Protein AF-M6Y773-F1 (afdb_monomer)

Radius of gyration: 28.07 Å; Cα contacts (8 Å, |Δi|>4): 769; chains: 1; bounding box: 72×41×73 Å

InterPro domains:
  IPR011448 Domain of unknown function DUF1554 [PF07588] (1-73)
  IPR011448 Domain of unknown function DUF1554 [PF07588] (122-242)
  IPR016186 C-type lectin-like/link domain superfamily [G3DSA:3.10.100.10] (116-304)
  IPR016187 C-type lectin fold [SSF56436] (114-303)

Secondary structure (DSSP, 8-state):
----TTS---TTT---SS-S-SS--EEE--B-TTSPBPPTT--SSSSSHHHHT---SEETTEE-EEEEEETT-SSGGGT-SEEEETT-SEEE-TTS-EEEEEE---------SEEEEEE-SS---S--SHHHHHHHHHHHT--TT--S---EEE---BTTTBBS-SSTTT--S-BS-SSPTT-EEEETTSS-EEEE--TTS---TTS---SS-S-SSS-EEEE--B-TTSPBP-SGGGBTB---TT--------SBSS-SEEEEEETT-SSGGGT-SEEEETT-SEEESSSS-EEEEE-EEEE-

Nearest PDB structures (foldseek):
  1koe-assembly1_A  TM=6.731E-01  e=1.517E-05  Mus musculus
  1dy0-assembly1_A  TM=6.503E-01  e=1.818E-05  Mus musculus
  1bnl-assembly1_A  TM=6.589E-01  e=6.443E-05  Homo sapiens
  1dy2-assembly1_A  TM=6.435E-01  e=9.823E-05  Mus musculus

pLDDT: mean 87.58, std 11.11, range [47.16, 98.38]

Structure (mmCIF, N/CA/C/O backbone):
data_AF-M6Y773-F1
#
_entry.id   AF-M6Y773-F1
#
loop_
_atom_site.group_PDB
_atom_site.id
_atom_site.type_symbol
_atom_site.label_atom_id
_atom_site.label_alt_id
_atom_site.label_comp_id
_atom_site.label_asym_id
_atom_site.label_entity_id
_atom_site.label_seq_id
_atom_site.pdbx_PDB_ins_code
_atom_site.Cartn_x
_atom_site.Cartn_y
_atom_site.Cartn_z
_atom_site.occupancy
_atom_site.B_iso_or_equiv
_atom_site.auth_seq_id
_atom_site.auth_comp_id
_atom_site.auth_asym_id
_atom_site.auth_atom_id
_atom_site.pdbx_PDB_model_num
ATOM 1 N N . MET A 1 1 ? 1.427 1.948 31.429 1.00 67.94 1 MET A N 1
ATOM 2 C CA . MET A 1 1 ? 1.024 0.672 32.053 1.00 67.94 1 MET A CA 1
ATOM 3 C C . MET A 1 1 ? 1.615 -0.467 31.249 1.00 67.94 1 MET A C 1
ATOM 5 O O . MET A 1 1 ? 1.606 -0.377 30.025 1.00 67.94 1 MET A O 1
ATOM 9 N N . THR A 1 2 ? 2.125 -1.496 31.918 1.00 70.75 2 THR A N 1
ATOM 10 C CA . THR A 1 2 ? 2.525 -2.751 31.274 1.00 70.75 2 THR A CA 1
ATOM 11 C C . THR A 1 2 ? 1.494 -3.793 31.662 1.00 70.75 2 THR A C 1
ATOM 13 O O . THR A 1 2 ? 1.239 -3.991 32.844 1.00 70.75 2 THR A O 1
ATOM 16 N N . THR A 1 3 ? 0.844 -4.403 30.680 1.00 78.62 3 THR A N 1
ATOM 17 C CA . THR A 1 3 ? -0.103 -5.486 30.940 1.00 78.62 3 THR A CA 1
ATOM 18 C C . THR A 1 3 ? 0.642 -6.801 31.140 1.00 78.62 3 THR A C 1
ATOM 20 O O . THR A 1 3 ? 1.755 -6.980 30.641 1.00 78.62 3 THR A O 1
ATOM 23 N N . ASN A 1 4 ? 0.008 -7.748 31.820 1.00 80.50 4 ASN A N 1
ATOM 24 C CA . ASN A 1 4 ? 0.468 -9.128 31.887 1.00 80.50 4 ASN A CA 1
ATOM 25 C C . ASN A 1 4 ? 0.345 -9.834 30.515 1.00 80.50 4 ASN A C 1
ATOM 27 O O . ASN A 1 4 ? -0.083 -9.249 29.514 1.00 80.50 4 ASN A O 1
ATOM 31 N N . SER A 1 5 ? 0.707 -11.118 30.466 1.00 82.06 5 SER A N 1
ATOM 32 C CA . SER A 1 5 ? 0.706 -11.938 29.244 1.00 82.06 5 SER A CA 1
ATOM 33 C C . SER A 1 5 ? -0.668 -12.123 28.588 1.00 82.06 5 SER A C 1
ATOM 35 O O . SER A 1 5 ? -0.721 -12.500 27.419 1.00 82.06 5 SER A O 1
ATOM 37 N N . VAL A 1 6 ? -1.765 -11.846 29.301 1.00 82.00 6 VAL A N 1
ATOM 38 C CA . VAL A 1 6 ? -3.140 -11.902 28.775 1.00 82.00 6 VAL A CA 1
ATOM 39 C C . VAL A 1 6 ? -3.724 -10.515 28.486 1.00 82.00 6 VAL A C 1
ATOM 41 O O . VAL A 1 6 ? -4.899 -10.401 28.154 1.00 82.00 6 VAL A O 1
ATOM 44 N N . GLY A 1 7 ? -2.914 -9.454 28.578 1.00 77.56 7 GLY A N 1
ATOM 45 C CA . GLY A 1 7 ? -3.337 -8.095 28.238 1.00 77.56 7 GLY A CA 1
ATOM 46 C C . GLY A 1 7 ? -4.116 -7.367 29.338 1.00 77.56 7 GLY A C 1
ATOM 47 O O . GLY A 1 7 ? -4.733 -6.346 29.049 1.00 77.56 7 GLY A O 1
ATOM 48 N N . LEU A 1 8 ? -4.076 -7.845 30.587 1.00 82.19 8 LEU A N 1
ATOM 49 C CA . LEU A 1 8 ? -4.714 -7.197 31.740 1.00 82.19 8 LEU A CA 1
ATOM 50 C C . LEU A 1 8 ? -3.685 -6.480 32.623 1.00 82.19 8 LEU A C 1
ATOM 52 O O . LEU A 1 8 ? -2.521 -6.879 32.681 1.00 82.19 8 LEU A O 1
ATOM 56 N N . PHE A 1 9 ? -4.105 -5.423 33.318 1.00 84.44 9 PHE A N 1
ATOM 57 C CA . PHE A 1 9 ? -3.278 -4.726 34.310 1.00 84.44 9 PHE A CA 1
ATOM 58 C C . PHE A 1 9 ? -3.666 -5.155 35.724 1.00 84.44 9 PHE A C 1
ATOM 60 O O . PHE A 1 9 ? -4.841 -5.149 36.064 1.00 84.44 9 PHE A O 1
ATOM 67 N N . ASP A 1 10 ? -2.703 -5.506 36.567 1.00 84.19 10 ASP A N 1
ATOM 68 C CA . ASP A 1 10 ? -3.007 -6.003 37.907 1.00 84.19 10 ASP A CA 1
ATOM 69 C C . ASP A 1 10 ? -2.973 -4.888 38.962 1.00 84.19 10 ASP A C 1
ATOM 71 O O . ASP A 1 10 ? -1.918 -4.534 39.490 1.00 84.19 10 ASP A O 1
ATOM 75 N N . PHE A 1 11 ? -4.155 -4.369 39.299 1.00 85.38 11 PHE A N 1
ATOM 76 C CA . PHE A 1 11 ? -4.323 -3.348 40.336 1.00 85.38 11 PHE A CA 1
ATOM 77 C C . PHE A 1 11 ? -4.086 -3.851 41.768 1.00 85.38 11 PHE A C 1
ATOM 79 O O . PHE A 1 11 ? -4.070 -3.040 42.692 1.00 85.38 11 PHE A O 1
ATOM 86 N N . THR A 1 12 ? -3.929 -5.162 41.990 1.00 81.69 12 THR A N 1
ATOM 87 C CA . THR A 1 12 ? -3.643 -5.698 43.335 1.00 81.69 12 THR A CA 1
ATOM 88 C C . THR A 1 12 ? -2.188 -5.491 43.741 1.00 81.69 12 THR A C 1
ATOM 90 O O . THR A 1 12 ? -1.892 -5.379 44.929 1.00 81.69 12 THR A O 1
ATOM 93 N N . ASN A 1 13 ? -1.297 -5.405 42.752 1.00 78.62 13 ASN A N 1
ATOM 94 C CA . ASN A 1 13 ? 0.143 -5.326 42.958 1.00 78.62 13 ASN A CA 1
ATOM 95 C C . ASN A 1 13 ? 0.710 -3.943 42.620 1.00 78.62 13 ASN A C 1
ATOM 97 O O . ASN A 1 13 ? 1.703 -3.533 43.220 1.00 78.62 13 ASN A O 1
ATOM 101 N N . GLU A 1 14 ? 0.092 -3.209 41.689 1.00 84.94 14 GLU A N 1
ATOM 102 C CA . GLU A 1 14 ? 0.607 -1.923 41.215 1.00 84.94 14 GLU A CA 1
ATOM 103 C C . GLU A 1 14 ? -0.506 -0.922 40.865 1.00 84.94 14 GLU A C 1
ATOM 105 O O . GLU A 1 14 ? -1.649 -1.281 40.591 1.00 84.94 14 GLU A O 1
ATOM 110 N N . ASN A 1 15 ? -0.145 0.363 40.821 1.00 89.19 15 ASN A N 1
ATOM 111 C CA . ASN A 1 15 ? -0.975 1.426 40.253 1.00 89.19 15 ASN A CA 1
ATOM 112 C C . ASN A 1 15 ? -0.477 1.787 38.847 1.00 89.19 15 ASN A C 1
ATOM 114 O O . ASN A 1 15 ? 0.695 1.597 38.512 1.00 89.19 15 ASN A O 1
ATOM 118 N N . LEU A 1 16 ? -1.346 2.377 38.028 1.00 88.44 16 LEU A N 1
ATOM 119 C CA . LEU A 1 16 ? -0.945 2.992 36.769 1.00 88.44 16 LEU A CA 1
ATOM 120 C C . LEU A 1 16 ? 0.137 4.048 37.028 1.00 88.44 16 LEU A C 1
ATOM 122 O O . LEU A 1 16 ? 0.036 4.862 37.941 1.00 88.44 16 LEU A O 1
ATOM 126 N N . THR A 1 17 ? 1.156 4.084 36.172 1.00 90.62 17 THR A N 1
ATOM 127 C CA . THR A 1 17 ? 2.203 5.117 36.235 1.00 90.62 17 THR A CA 1
ATOM 128 C C . THR A 1 17 ? 1.638 6.523 36.023 1.00 90.62 17 THR A C 1
ATOM 130 O O . THR A 1 17 ? 2.137 7.482 36.596 1.00 90.62 17 THR A O 1
ATOM 133 N N . ASN A 1 18 ? 0.610 6.637 35.180 1.00 90.69 18 ASN A N 1
ATOM 134 C CA . ASN A 1 18 ? -0.111 7.867 34.871 1.00 90.69 18 ASN A CA 1
ATOM 135 C C . ASN A 1 18 ? -1.601 7.531 34.708 1.00 90.69 18 ASN A C 1
ATOM 137 O O . ASN A 1 18 ? -1.907 6.417 34.267 1.00 90.69 18 ASN A O 1
ATOM 141 N N . PRO A 1 19 ? -2.514 8.468 35.012 1.00 92.44 19 PRO A N 1
ATOM 142 C CA . PRO A 1 19 ? -3.936 8.266 34.764 1.00 92.44 19 PRO A CA 1
ATOM 143 C C . PRO A 1 19 ? -4.246 8.220 33.262 1.00 92.44 19 PRO A C 1
ATOM 145 O O . PRO A 1 19 ? -3.417 8.606 32.434 1.00 92.44 19 PRO A O 1
ATOM 148 N N . PHE A 1 20 ? -5.458 7.791 32.897 1.00 90.94 20 PHE A N 1
ATOM 149 C CA . PHE A 1 20 ? -5.899 7.800 31.495 1.00 90.94 20 PHE A CA 1
ATOM 150 C C . PHE A 1 20 ? -6.010 9.223 30.934 1.00 90.94 20 PHE A C 1
ATOM 152 O O . PHE A 1 20 ? -5.758 9.451 29.753 1.00 90.94 20 PHE A O 1
ATOM 159 N N . THR A 1 21 ? -6.361 10.188 31.784 1.00 91.00 21 THR A N 1
ATOM 160 C CA . THR A 1 21 ? -6.345 11.621 31.474 1.00 91.00 21 THR A CA 1
ATOM 161 C C . THR A 1 21 ? -6.119 12.431 32.750 1.00 91.00 21 THR A C 1
ATOM 163 O O . THR A 1 21 ? -6.385 11.957 33.848 1.00 91.00 21 THR A O 1
ATOM 166 N N . SER A 1 22 ? -5.637 13.667 32.631 1.00 90.81 22 SER A N 1
ATOM 167 C CA . SER A 1 22 ? -5.584 14.606 33.760 1.00 90.81 22 SER A CA 1
ATOM 168 C C . SER A 1 22 ? -6.939 15.266 34.053 1.00 90.81 22 SER A C 1
ATOM 170 O O . SER A 1 22 ? -7.111 15.871 35.110 1.00 90.81 22 SER A O 1
ATOM 172 N N . THR A 1 23 ? -7.906 15.166 33.136 1.00 90.56 23 THR A N 1
ATOM 173 C CA . THR A 1 23 ? -9.252 15.730 33.296 1.00 90.56 23 THR A CA 1
ATOM 174 C C . THR A 1 23 ? -10.098 14.885 34.243 1.00 90.56 23 THR A C 1
ATOM 176 O O . THR A 1 23 ? -10.135 13.663 34.127 1.00 90.56 23 THR A O 1
ATOM 179 N N . PHE A 1 24 ? -10.837 15.533 35.144 1.00 90.69 24 PHE A N 1
ATOM 180 C CA . PHE A 1 24 ? -11.800 14.849 36.004 1.00 90.69 24 PHE A CA 1
ATOM 181 C C . PHE A 1 24 ? -13.048 14.457 35.200 1.00 90.69 24 PHE A C 1
ATOM 183 O O . PHE A 1 24 ? -13.958 15.260 34.999 1.00 90.69 24 PHE A O 1
ATOM 190 N N . VAL A 1 25 ? -13.042 13.231 34.679 1.00 94.50 25 VAL A N 1
ATOM 191 C CA . VAL A 1 25 ? -14.116 12.641 33.873 1.00 94.50 25 VAL A CA 1
ATOM 192 C C . VAL A 1 25 ? -14.303 11.182 34.277 1.00 94.50 25 VAL A C 1
ATOM 194 O O . VAL A 1 25 ? -13.328 10.474 34.549 1.00 94.50 25 VAL A O 1
ATOM 197 N N . ASN A 1 26 ? -15.551 10.731 34.303 1.00 95.56 26 ASN A N 1
ATOM 198 C CA . ASN A 1 26 ? -15.890 9.335 34.523 1.00 95.56 26 ASN A CA 1
ATOM 199 C C . ASN A 1 26 ? -15.932 8.593 33.187 1.00 95.56 26 ASN A C 1
ATOM 201 O O . ASN A 1 26 ? -16.303 9.153 32.154 1.00 95.56 26 ASN A O 1
ATOM 205 N N . ILE A 1 27 ? -15.584 7.314 33.204 1.00 94.75 27 ILE A N 1
ATOM 206 C CA . ILE A 1 27 ? -15.612 6.449 32.028 1.00 94.75 27 ILE A CA 1
ATOM 207 C C . ILE A 1 27 ? -16.498 5.245 32.294 1.00 94.75 27 ILE A C 1
ATOM 209 O O . ILE A 1 27 ? -16.258 4.494 33.233 1.00 94.75 27 ILE A O 1
ATOM 213 N N . TRP A 1 28 ? -17.512 5.043 31.462 1.00 93.56 28 TRP A N 1
ATOM 214 C CA . TRP A 1 28 ? -18.272 3.800 31.453 1.00 93.56 28 TRP A CA 1
ATOM 215 C C . TRP A 1 28 ? -17.336 2.631 31.140 1.00 93.56 28 TRP A C 1
ATOM 217 O O . TRP A 1 28 ? -16.591 2.679 30.161 1.00 93.56 28 TRP A O 1
ATOM 227 N N . THR A 1 29 ? -17.353 1.587 31.971 1.00 91.38 29 THR A N 1
ATOM 228 C CA . THR A 1 29 ? -16.471 0.422 31.785 1.00 91.38 29 THR A CA 1
ATOM 229 C C . THR A 1 29 ? -17.235 -0.892 31.766 1.00 91.38 29 THR A C 1
ATOM 231 O O . THR A 1 29 ? -16.943 -1.751 30.936 1.00 91.38 29 THR A O 1
ATOM 234 N N . GLY A 1 30 ? -18.221 -1.079 32.654 1.00 89.00 30 GLY A N 1
ATOM 235 C CA . GLY A 1 30 ? -18.897 -2.377 32.816 1.00 89.00 30 GLY A CA 1
ATOM 236 C C . GLY A 1 30 ? -17.988 -3.435 33.443 1.00 89.00 30 GLY A C 1
ATOM 237 O O . GLY A 1 30 ? -18.295 -4.629 33.389 1.00 89.00 30 GLY A O 1
ATOM 238 N N . LEU A 1 31 ? -16.856 -3.002 33.999 1.00 89.06 31 LEU A N 1
ATOM 239 C CA . LEU A 1 31 ? -15.846 -3.838 34.627 1.00 89.06 31 LEU A CA 1
ATOM 240 C C . LEU A 1 31 ? -15.999 -3.800 36.144 1.00 89.06 31 LEU A C 1
ATOM 242 O O . LEU A 1 31 ? -16.522 -2.838 36.705 1.00 89.06 31 LEU A O 1
ATOM 246 N N . ASN A 1 32 ? -15.515 -4.849 36.794 1.00 84.62 32 ASN A N 1
ATOM 247 C CA . ASN A 1 32 ? -15.163 -4.867 38.206 1.00 84.62 32 ASN A CA 1
ATOM 248 C C . ASN A 1 32 ? -13.689 -4.449 38.396 1.00 84.62 32 ASN A C 1
ATOM 250 O O . ASN A 1 32 ? -12.916 -4.475 37.433 1.00 84.62 32 ASN A O 1
ATOM 254 N N . PRO A 1 33 ? -13.261 -4.118 39.631 1.00 82.44 33 PRO A N 1
ATOM 255 C CA . PRO A 1 33 ? -11.860 -3.799 39.938 1.00 82.44 33 PRO A CA 1
ATOM 256 C C . PRO A 1 33 ? -10.846 -4.882 3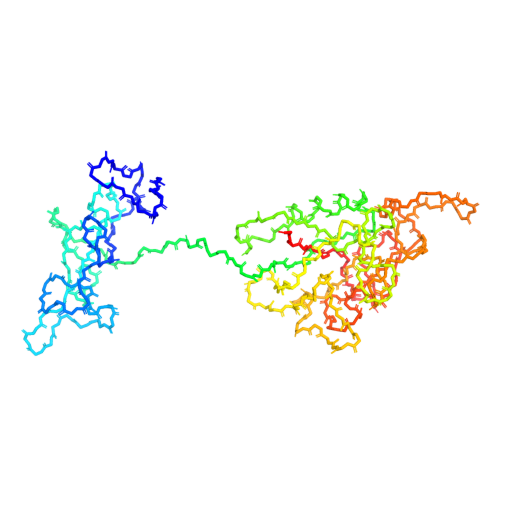9.539 1.00 82.44 33 PRO A C 1
ATOM 258 O O . PRO A 1 33 ? -9.676 -4.583 39.322 1.00 82.44 33 PRO A O 1
ATOM 261 N N . ASP A 1 34 ? -11.291 -6.134 39.452 1.00 82.81 34 ASP A N 1
ATOM 262 C CA . ASP A 1 34 ? -10.502 -7.314 39.087 1.00 82.81 34 ASP A CA 1
ATOM 263 C C . ASP A 1 34 ? -10.567 -7.645 37.583 1.00 82.81 34 ASP A C 1
ATOM 265 O O . ASP A 1 34 ? -10.223 -8.753 37.176 1.00 82.81 34 ASP A O 1
ATOM 269 N N . TRP A 1 35 ? -11.023 -6.694 36.758 1.00 84.81 35 TRP A N 1
ATOM 270 C CA . TRP A 1 35 ? -11.229 -6.830 35.310 1.00 84.81 35 TRP A CA 1
ATOM 271 C C . TRP A 1 35 ? -12.305 -7.827 34.879 1.00 84.81 35 TRP A C 1
ATOM 273 O O . TRP A 1 35 ? -12.521 -8.001 33.677 1.00 84.81 35 TRP A O 1
ATOM 283 N N . THR A 1 36 ? -13.026 -8.456 35.809 1.00 87.19 36 THR A N 1
ATOM 284 C CA . THR A 1 36 ? -14.171 -9.281 35.423 1.00 87.19 36 THR A CA 1
ATOM 285 C C . THR A 1 36 ? -15.286 -8.400 34.862 1.00 87.19 36 THR A C 1
ATOM 287 O O . THR A 1 36 ? -15.541 -7.289 35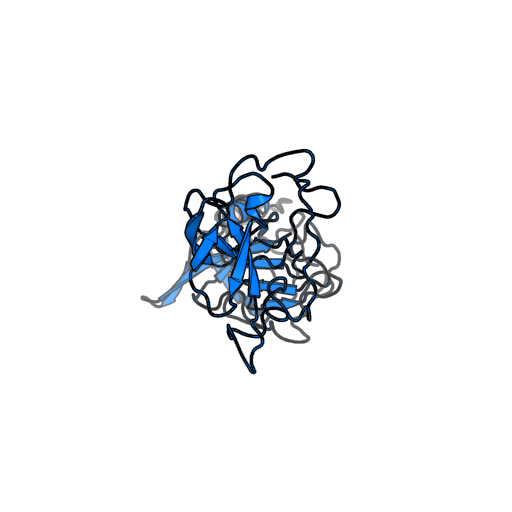.330 1.00 87.19 36 THR A O 1
ATOM 290 N N . THR A 1 37 ? -15.956 -8.881 33.818 1.00 84.44 37 THR A N 1
ATOM 291 C CA . THR A 1 37 ? -17.102 -8.179 33.238 1.00 84.44 37 THR A CA 1
ATOM 292 C C . THR A 1 37 ? -18.319 -8.347 34.132 1.00 84.44 37 THR A C 1
ATOM 294 O O . THR A 1 37 ? -18.644 -9.468 34.537 1.00 84.44 37 THR A O 1
ATOM 297 N N . ARG A 1 38 ? -19.054 -7.262 34.372 1.00 81.12 38 ARG A N 1
ATOM 298 C CA . ARG A 1 38 ? -20.374 -7.346 34.998 1.00 81.12 38 ARG A CA 1
ATOM 299 C C . ARG A 1 38 ? -21.347 -8.097 34.087 1.00 81.12 38 ARG A C 1
ATOM 301 O O . ARG A 1 38 ? -21.279 -8.001 32.862 1.00 81.12 38 ARG A O 1
ATOM 308 N N . GLY A 1 39 ? -22.228 -8.892 34.693 1.00 68.69 39 GLY A N 1
ATOM 309 C CA . GLY A 1 39 ? -23.143 -9.767 33.964 1.00 68.69 39 GLY A CA 1
ATOM 310 C C . GLY A 1 39 ? -24.095 -8.994 33.046 1.00 68.69 39 GLY A C 1
ATOM 311 O O . GLY A 1 39 ? -24.627 -7.953 33.412 1.00 68.69 39 GLY A O 1
ATOM 312 N N . VAL A 1 40 ? -24.366 -9.548 31.863 1.00 57.84 40 VAL A N 1
ATOM 313 C CA . VAL A 1 40 ? -25.159 -8.904 30.795 1.00 57.84 40 VAL A CA 1
ATOM 314 C C . VAL A 1 40 ? -26.660 -8.767 31.108 1.00 57.84 40 VAL A C 1
ATOM 316 O O . VAL A 1 40 ? -27.393 -8.199 30.313 1.00 57.84 40 VAL A O 1
ATOM 319 N N . ASN A 1 41 ? -27.133 -9.285 32.248 1.00 57.53 41 ASN A N 1
ATOM 320 C CA . ASN A 1 41 ? -28.557 -9.356 32.610 1.00 57.53 41 ASN A CA 1
ATOM 321 C C . ASN A 1 41 ? -28.809 -9.214 34.125 1.00 57.53 41 ASN A C 1
ATOM 323 O O . ASN A 1 41 ? -29.792 -9.755 34.643 1.00 57.53 41 ASN A O 1
ATOM 327 N N . VAL A 1 42 ? -27.914 -8.552 34.870 1.00 56.94 42 VAL A N 1
ATOM 328 C CA . VAL A 1 42 ? -28.165 -8.312 36.303 1.00 56.94 42 VAL A CA 1
ATOM 329 C C . VAL A 1 42 ? -29.213 -7.203 36.430 1.00 56.94 42 VAL A C 1
ATOM 331 O O . VAL A 1 42 ? -29.018 -6.107 35.915 1.00 56.94 42 VAL A O 1
ATOM 334 N N . ARG A 1 43 ? -30.360 -7.520 37.048 1.00 56.00 43 ARG A N 1
ATOM 335 C CA . ARG A 1 43 ? -31.593 -6.698 37.065 1.00 56.00 43 ARG A CA 1
ATOM 336 C C . ARG A 1 43 ? -31.603 -5.568 38.101 1.00 56.00 43 ARG A C 1
ATOM 338 O O . ARG A 1 43 ? -32.672 -5.112 38.490 1.00 56.00 43 ARG A O 1
ATOM 345 N N . THR A 1 44 ? -30.449 -5.139 38.580 1.00 55.59 44 THR A N 1
ATOM 346 C CA . THR A 1 44 ? -30.338 -4.055 39.561 1.00 55.59 44 THR A CA 1
ATOM 347 C C . THR A 1 44 ? -29.101 -3.219 39.245 1.00 55.59 44 THR A C 1
ATOM 349 O O . THR A 1 44 ? -28.361 -3.574 38.327 1.00 55.59 44 THR A O 1
ATOM 352 N N . ASP A 1 45 ? -28.941 -2.114 39.980 1.00 55.25 45 ASP A N 1
ATOM 353 C CA . ASP A 1 45 ? -27.779 -1.251 40.300 1.00 55.25 45 ASP A CA 1
ATOM 354 C C . ASP A 1 45 ? -26.324 -1.718 40.036 1.00 55.25 45 ASP A C 1
ATOM 356 O O . ASP A 1 45 ? -25.392 -1.025 40.412 1.00 55.25 45 ASP A O 1
ATOM 360 N N . GLN A 1 46 ? -26.092 -2.869 39.415 1.00 62.84 46 GLN A N 1
ATOM 361 C CA . GLN A 1 46 ? -24.846 -3.615 39.332 1.00 62.84 46 GLN A CA 1
ATOM 362 C C . GLN A 1 46 ? -24.557 -4.164 37.923 1.00 62.84 46 GLN A C 1
ATOM 364 O O . GLN A 1 46 ? -23.814 -5.138 37.787 1.00 62.84 46 GLN A O 1
ATOM 369 N N . GLY A 1 47 ? -25.168 -3.603 36.878 1.00 73.19 47 GLY A N 1
ATOM 370 C CA . GLY A 1 47 ? -25.063 -4.085 35.499 1.00 73.19 47 GLY A CA 1
ATOM 371 C C . GLY A 1 47 ? -24.027 -3.359 34.633 1.00 73.19 47 GLY A C 1
ATOM 372 O O . GLY A 1 47 ? -23.198 -2.581 35.098 1.00 73.19 47 GLY A O 1
ATOM 373 N N . ASN A 1 48 ? -24.090 -3.634 33.331 1.00 84.44 48 ASN A N 1
ATOM 374 C CA . ASN A 1 48 ? -23.390 -2.924 32.256 1.00 84.44 48 ASN A CA 1
ATOM 375 C C . ASN A 1 48 ? -24.406 -2.333 31.262 1.00 84.44 48 ASN A C 1
ATOM 377 O O . ASN A 1 48 ? -24.256 -2.484 30.052 1.00 84.44 48 ASN A O 1
ATOM 381 N N . CYS A 1 49 ? -25.498 -1.756 31.776 1.00 84.69 49 CYS A N 1
ATOM 382 C CA . CYS A 1 49 ? -26.598 -1.235 30.956 1.00 84.69 49 CYS A CA 1
ATOM 383 C C . CYS A 1 49 ? -27.178 -2.256 29.968 1.00 84.69 49 CYS A C 1
ATOM 385 O O . CYS A 1 49 ? -27.406 -1.949 28.800 1.00 84.69 49 CYS A O 1
ATOM 387 N N . ILE A 1 50 ? -27.375 -3.494 30.453 1.00 80.62 50 ILE A N 1
ATOM 388 C CA . ILE A 1 50 ? -27.795 -4.665 29.664 1.00 80.62 50 ILE A CA 1
ATOM 389 C C . ILE A 1 50 ? -26.929 -4.769 28.403 1.00 80.62 50 ILE A C 1
ATOM 391 O O . ILE A 1 50 ? -27.397 -4.592 27.284 1.00 80.62 50 ILE A O 1
ATOM 395 N N . GLY A 1 51 ? -25.623 -4.962 28.583 1.00 77.94 51 GLY A N 1
ATOM 396 C CA . GLY A 1 51 ? -24.673 -5.028 27.472 1.00 77.94 51 GLY A CA 1
ATOM 397 C C . GLY A 1 51 ? -24.586 -3.746 26.642 1.00 77.94 51 GLY A C 1
ATOM 398 O O . GLY A 1 51 ? -24.259 -3.831 25.462 1.00 77.94 51 GLY A O 1
ATOM 399 N N . TRP A 1 52 ? -24.870 -2.591 27.247 1.00 84.88 52 TRP A N 1
ATOM 400 C CA . TRP A 1 52 ? -24.857 -1.271 26.611 1.00 84.88 52 TRP A CA 1
ATOM 401 C C . TRP A 1 52 ? -25.865 -1.096 25.467 1.00 84.88 52 TRP A C 1
ATOM 403 O O . TRP A 1 52 ? -25.690 -0.221 24.622 1.00 84.88 52 TRP A O 1
ATOM 413 N N . TYR A 1 53 ? -26.920 -1.916 25.424 1.00 81.25 53 TYR A N 1
ATOM 414 C CA . TYR A 1 53 ? -27.973 -1.810 24.407 1.00 81.25 53 TYR A CA 1
ATOM 415 C C . TYR A 1 53 ? -29.036 -0.756 24.733 1.00 81.25 53 TYR A C 1
ATOM 417 O O . TYR A 1 53 ? -29.802 -0.384 23.846 1.00 81.25 53 TYR A O 1
ATOM 425 N N . PHE A 1 54 ? -29.103 -0.294 25.983 1.00 73.19 54 PHE A N 1
ATOM 426 C CA . PHE A 1 54 ? -30.142 0.620 26.448 1.00 73.19 54 PHE A CA 1
ATOM 427 C C . PHE A 1 54 ? -29.547 1.853 27.124 1.00 73.19 54 PHE A C 1
ATOM 429 O O . PHE A 1 54 ? -28.621 1.757 27.927 1.00 73.19 54 PHE A O 1
ATOM 436 N N . ASP A 1 55 ? -30.161 2.993 26.835 1.00 80.38 55 ASP A N 1
ATOM 437 C CA . ASP A 1 55 ? -29.962 4.308 27.446 1.00 80.38 55 ASP A CA 1
ATOM 438 C C . ASP A 1 55 ? -31.102 4.655 28.420 1.00 80.38 55 ASP A C 1
ATOM 440 O O . ASP A 1 55 ? -31.339 5.816 28.725 1.00 80.38 55 ASP A O 1
ATOM 444 N N . ILE A 1 56 ? -31.841 3.650 28.895 1.00 81.50 56 ILE A N 1
ATOM 445 C CA . ILE A 1 56 ? -32.999 3.823 29.775 1.00 81.50 56 ILE A CA 1
ATOM 446 C C . ILE A 1 56 ? -32.536 3.739 31.229 1.00 81.50 56 ILE A C 1
ATOM 448 O O . ILE A 1 56 ? -32.001 2.709 31.629 1.00 81.50 56 ILE A O 1
ATOM 452 N N . GLY A 1 57 ? -32.783 4.772 32.037 1.00 79.25 57 GLY A N 1
ATOM 453 C CA . GLY A 1 57 ? -32.486 4.742 33.473 1.00 79.25 57 GLY A CA 1
ATOM 454 C C . GLY A 1 57 ? -33.441 3.867 34.277 1.00 79.25 57 GLY A C 1
ATOM 455 O O . GLY A 1 57 ? -32.998 3.074 35.102 1.00 79.25 57 GLY A O 1
ATOM 456 N N . GLU A 1 58 ? -34.748 3.956 34.014 1.00 85.75 58 GLU A N 1
ATOM 457 C CA . GLU A 1 58 ? -35.771 3.159 34.697 1.00 85.75 58 GLU A CA 1
ATOM 458 C C . GLU A 1 58 ? -36.928 2.782 33.759 1.00 85.75 58 GLU A C 1
ATOM 460 O O . GLU A 1 58 ? -37.439 3.611 33.006 1.00 85.75 58 GLU A O 1
ATOM 465 N N . TYR A 1 59 ? -37.377 1.525 33.815 1.00 81.81 59 TYR A N 1
ATOM 466 C CA . TYR A 1 59 ? -38.586 1.068 33.125 1.00 81.81 59 TYR A CA 1
ATOM 467 C C . TYR A 1 59 ? -39.300 -0.012 33.930 1.00 81.81 59 TYR A C 1
ATOM 469 O O . TYR A 1 59 ? -38.666 -0.930 34.441 1.00 81.81 59 TYR A O 1
ATOM 477 N N . ALA A 1 60 ? -40.631 0.071 34.013 1.00 84.12 60 ALA A N 1
ATOM 478 C CA . ALA A 1 60 ? -41.464 -0.883 34.753 1.00 84.12 60 ALA A CA 1
ATOM 479 C C . ALA A 1 60 ? -41.010 -1.101 36.217 1.00 84.12 60 ALA A C 1
ATOM 481 O O . ALA A 1 60 ? -41.048 -2.226 36.716 1.00 84.12 60 ALA A O 1
ATOM 482 N N . ASN A 1 61 ? -40.603 -0.021 36.901 1.00 83.50 61 ASN A N 1
ATOM 483 C CA . ASN A 1 61 ? -40.040 -0.019 38.262 1.00 83.50 61 ASN A CA 1
ATOM 484 C C . ASN A 1 61 ? -38.717 -0.799 38.402 1.00 83.50 61 ASN A C 1
ATOM 486 O O . ASN A 1 61 ? -38.407 -1.329 39.470 1.00 83.50 61 ASN A O 1
ATOM 490 N N . ILE A 1 62 ? -37.953 -0.918 37.314 1.00 78.62 62 ILE A N 1
ATOM 491 C CA . ILE A 1 62 ? -36.622 -1.527 37.292 1.00 78.62 62 ILE A CA 1
ATOM 492 C C . ILE A 1 62 ? -35.626 -0.452 36.876 1.00 78.62 62 ILE A C 1
ATOM 494 O O . ILE A 1 62 ? -35.723 0.073 35.767 1.00 78.62 62 ILE A O 1
ATOM 498 N N . VAL A 1 63 ? -34.663 -0.160 37.751 1.00 82.56 63 VAL A N 1
ATOM 499 C CA . VAL A 1 63 ? -33.557 0.764 37.475 1.00 82.56 63 VAL A CA 1
ATOM 500 C C . VAL A 1 63 ? -32.427 0.010 36.777 1.00 82.56 63 VAL A C 1
ATOM 502 O O . VAL A 1 63 ? -31.931 -0.995 37.295 1.00 82.56 63 VAL A O 1
ATOM 505 N N . TYR A 1 64 ? -31.995 0.508 35.622 1.00 84.69 64 TYR A N 1
ATOM 506 C CA . TYR A 1 64 ? -30.833 0.007 34.899 1.00 84.69 64 TYR A CA 1
ATOM 507 C C . TYR A 1 64 ? -29.631 0.899 35.169 1.00 84.69 64 TYR A C 1
ATOM 509 O O . TYR A 1 64 ? -29.683 2.118 34.997 1.00 84.69 64 TYR A O 1
ATOM 517 N N . ALA A 1 65 ? -28.530 0.268 35.565 1.00 86.50 65 ALA A N 1
ATOM 518 C CA . ALA A 1 65 ? -27.284 0.950 35.862 1.00 86.50 65 ALA A CA 1
ATOM 519 C C . ALA A 1 65 ? -26.092 0.288 35.163 1.00 86.50 65 ALA A C 1
ATOM 521 O O . ALA A 1 65 ? -26.097 -0.911 34.851 1.00 86.50 65 ALA A O 1
ATOM 522 N N . GLY A 1 66 ? -25.062 1.096 34.938 1.00 89.00 66 GLY A N 1
ATOM 523 C CA . GLY A 1 66 ? -23.740 0.670 34.500 1.00 89.00 66 GLY A CA 1
ATOM 524 C C . GLY A 1 66 ? -22.700 0.923 35.588 1.00 89.00 66 GLY A C 1
ATOM 525 O O . GLY A 1 66 ? -22.924 1.727 36.495 1.00 89.00 66 GLY A O 1
ATOM 526 N N . THR A 1 67 ? -21.534 0.290 35.474 1.00 91.00 67 THR A N 1
ATOM 527 C CA . THR A 1 67 ? -20.350 0.685 36.248 1.00 91.00 67 THR A CA 1
ATOM 528 C C . THR A 1 67 ? -19.494 1.672 35.477 1.00 91.00 67 THR A C 1
ATOM 530 O O . THR A 1 67 ? -19.293 1.527 34.265 1.00 91.00 67 THR A O 1
ATOM 533 N N . PHE A 1 68 ? -18.938 2.641 36.195 1.00 93.38 68 PHE A N 1
ATOM 534 C CA . PHE A 1 68 ? -17.953 3.566 35.657 1.00 93.38 68 PHE A CA 1
ATOM 535 C C . PHE A 1 68 ? -16.708 3.629 36.546 1.00 93.38 68 PHE A C 1
ATOM 537 O O . PHE A 1 68 ? -16.773 3.367 37.747 1.00 93.38 68 PHE A O 1
ATOM 544 N N . GLY A 1 69 ? -15.573 3.987 35.951 1.00 94.56 69 GLY A N 1
ATOM 545 C CA . GLY A 1 69 ? -14.340 4.373 36.641 1.00 94.56 69 GLY A CA 1
ATOM 546 C C . GLY A 1 69 ? -14.079 5.877 36.536 1.00 94.56 69 GLY A C 1
ATOM 547 O O . GLY A 1 69 ? -14.749 6.581 35.782 1.00 94.56 69 GLY A O 1
ATOM 548 N N . VAL A 1 70 ? -13.088 6.371 37.271 1.00 94.81 70 VAL A N 1
ATOM 549 C CA . VAL A 1 70 ? -12.691 7.784 37.325 1.00 94.81 70 VAL A CA 1
ATOM 550 C C . VAL A 1 70 ? -11.350 7.952 36.608 1.00 94.81 70 VAL A C 1
ATOM 552 O O . VAL A 1 70 ? -10.304 7.541 37.105 1.00 94.81 70 VAL A O 1
ATOM 555 N N . ALA A 1 71 ? -11.350 8.571 35.430 1.00 94.12 71 ALA A N 1
ATOM 556 C CA . ALA A 1 71 ? -10.235 8.473 34.485 1.00 94.12 71 ALA A CA 1
ATOM 557 C C . ALA A 1 71 ? -8.942 9.195 34.910 1.00 94.12 71 ALA A C 1
ATOM 559 O O . ALA A 1 71 ? -7.883 8.920 34.338 1.00 94.12 71 ALA A O 1
ATOM 560 N N . ASN A 1 72 ? -9.013 10.097 35.899 1.00 92.50 72 ASN A N 1
ATOM 561 C CA . ASN A 1 72 ? -7.843 10.758 36.486 1.00 92.50 72 ASN A CA 1
ATOM 562 C C . ASN A 1 72 ? -7.247 10.018 37.696 1.00 92.50 72 ASN A C 1
ATOM 564 O O . ASN A 1 72 ? -6.257 10.481 38.266 1.00 92.50 72 ASN A O 1
ATOM 568 N N . MET A 1 73 ? -7.820 8.877 38.081 1.00 92.44 73 MET A N 1
ATOM 569 C CA . MET A 1 73 ? -7.266 7.998 39.106 1.00 92.44 73 MET A CA 1
ATOM 570 C C . MET A 1 73 ? -6.220 7.057 38.500 1.00 92.44 73 MET A C 1
ATOM 572 O O . MET A 1 73 ? -6.218 6.774 37.302 1.00 92.44 73 MET A O 1
ATOM 576 N N . ILE A 1 74 ? -5.319 6.563 39.348 1.00 92.31 74 ILE A N 1
ATOM 577 C CA . ILE A 1 74 ? -4.246 5.635 38.952 1.00 92.31 74 ILE A CA 1
ATOM 578 C C . ILE A 1 74 ? -4.377 4.243 39.572 1.00 92.31 74 ILE A C 1
ATOM 580 O O . ILE A 1 74 ? -3.664 3.329 39.181 1.00 92.31 74 ILE A O 1
ATOM 584 N N . ASN A 1 75 ? -5.264 4.068 40.544 1.00 91.19 75 ASN A N 1
ATOM 585 C CA . ASN A 1 75 ? -5.543 2.777 41.170 1.00 91.19 75 ASN A CA 1
ATOM 586 C C . ASN A 1 75 ? -6.768 2.122 40.505 1.00 91.19 75 ASN A C 1
ATOM 588 O O . ASN A 1 75 ? -7.231 2.581 39.461 1.00 91.19 75 ASN A O 1
ATOM 592 N N . SER A 1 76 ? -7.319 1.070 41.112 1.00 90.38 76 SER A N 1
ATOM 593 C CA . SER A 1 76 ? -8.497 0.360 40.591 1.00 90.38 76 SER A CA 1
ATOM 594 C C . SER A 1 76 ? -9.723 1.257 40.359 1.00 90.38 76 SER A C 1
ATOM 596 O O . SER A 1 76 ? -10.533 0.946 39.483 1.00 90.38 76 SER A O 1
ATOM 598 N N . HIS A 1 77 ? -9.815 2.411 41.038 1.00 92.06 77 HIS A N 1
ATOM 599 C CA . HIS A 1 77 ? -10.861 3.408 40.784 1.00 92.06 77 HIS A CA 1
ATOM 600 C C . HIS A 1 77 ? -10.829 3.965 39.360 1.00 92.06 77 HIS A C 1
ATOM 602 O O . HIS A 1 77 ? -11.844 4.457 38.878 1.00 92.06 77 HIS A O 1
ATOM 608 N N . ALA A 1 78 ? -9.702 3.840 38.651 1.00 92.12 78 ALA A N 1
ATOM 609 C CA . ALA A 1 78 ? -9.588 4.225 37.250 1.00 92.12 78 ALA A CA 1
ATOM 610 C C . ALA A 1 78 ? -10.539 3.439 36.337 1.00 92.12 78 ALA A C 1
ATOM 612 O O . ALA A 1 78 ? -11.002 3.980 35.338 1.00 92.12 78 ALA A O 1
ATOM 613 N N . ILE A 1 79 ? -10.842 2.180 36.676 1.00 91.19 79 ILE A N 1
ATOM 614 C CA . ILE A 1 79 ? -11.699 1.295 35.870 1.00 91.19 79 ILE A CA 1
ATOM 615 C C . ILE A 1 79 ? -13.034 0.955 36.542 1.00 91.19 79 ILE A C 1
ATOM 617 O O . ILE A 1 79 ? -13.976 0.580 35.848 1.00 91.19 79 ILE A O 1
ATOM 621 N N . PHE A 1 80 ? -13.140 1.093 37.864 1.00 92.12 80 PHE A N 1
ATOM 622 C CA . PHE A 1 80 ? -14.381 0.902 38.613 1.00 92.12 80 PHE A CA 1
ATOM 623 C C . PHE A 1 80 ? -14.365 1.753 39.881 1.00 92.12 80 PHE A C 1
ATOM 625 O O . PHE A 1 80 ? -13.529 1.533 40.750 1.00 92.12 80 PHE A O 1
ATOM 632 N N . ASP A 1 81 ? -15.318 2.665 40.018 1.00 93.25 81 ASP A N 1
ATOM 633 C CA . ASP A 1 81 ? -15.497 3.499 41.207 1.00 93.25 81 ASP A CA 1
ATOM 634 C C . ASP A 1 81 ? -16.921 3.408 41.760 1.00 93.25 81 ASP A C 1
ATOM 636 O O . ASP A 1 81 ? -17.097 3.114 42.942 1.00 93.25 81 ASP A O 1
ATOM 640 N N . ASN A 1 82 ? -17.933 3.625 40.914 1.00 91.50 82 ASN A N 1
ATOM 641 C CA . ASN A 1 82 ? -19.333 3.596 41.328 1.00 91.50 82 ASN A CA 1
ATOM 642 C C . ASN A 1 82 ? -20.272 3.247 40.156 1.00 91.50 82 ASN A C 1
ATOM 644 O O . ASN A 1 82 ? -19.837 2.904 39.049 1.00 91.50 82 ASN A O 1
ATOM 648 N N . PHE A 1 83 ? -21.574 3.323 40.421 1.00 89.25 83 PHE A N 1
ATOM 649 C CA . PHE A 1 83 ? -22.652 3.066 39.479 1.00 89.25 83 PHE A CA 1
ATOM 650 C C . PHE A 1 83 ? -23.403 4.351 39.139 1.00 89.25 83 PHE A C 1
ATOM 652 O O . PHE A 1 83 ? -23.542 5.252 39.969 1.00 89.25 83 PHE A O 1
ATOM 659 N N . ALA A 1 84 ? -23.921 4.420 37.920 1.00 90.44 84 ALA A N 1
ATOM 660 C CA . ALA A 1 84 ? -24.874 5.444 37.507 1.00 90.44 84 ALA A CA 1
ATOM 661 C C . ALA A 1 84 ? -25.977 4.802 36.662 1.00 90.44 84 ALA A C 1
ATOM 663 O O . ALA A 1 84 ? -25.778 3.723 36.094 1.00 90.44 84 ALA A O 1
ATOM 664 N N . THR A 1 85 ? -27.143 5.444 36.595 1.00 90.19 85 THR A N 1
ATOM 665 C CA . THR A 1 85 ? -28.234 4.980 35.730 1.00 90.19 85 THR A CA 1
ATOM 666 C C . THR A 1 85 ? -27.834 5.116 34.263 1.00 90.19 85 THR A C 1
ATOM 668 O O . THR A 1 85 ? -27.020 5.968 33.909 1.00 90.19 85 THR A O 1
ATOM 671 N N . CYS A 1 86 ? -28.371 4.269 33.393 1.00 89.12 86 CYS A N 1
ATOM 672 C CA . CYS A 1 86 ? -27.918 4.196 31.999 1.00 89.12 86 CYS A CA 1
ATOM 673 C C . CYS A 1 86 ? -28.272 5.423 31.143 1.00 89.12 86 CYS A C 1
ATOM 675 O O . CYS A 1 86 ? -27.663 5.627 30.098 1.00 89.12 86 CYS A O 1
ATOM 677 N N . ASP A 1 87 ? -29.202 6.258 31.606 1.00 90.69 87 ASP A N 1
ATOM 678 C CA . ASP A 1 87 ? -29.545 7.565 31.033 1.00 90.69 87 ASP A CA 1
ATOM 679 C C . ASP A 1 87 ? -28.715 8.728 31.612 1.00 90.69 87 ASP A C 1
ATOM 681 O O . ASP A 1 87 ? -28.865 9.881 31.197 1.00 90.69 87 ASP A O 1
ATOM 685 N N . SER A 1 88 ? -27.832 8.459 32.580 1.00 91.31 88 SER A N 1
ATOM 686 C CA . SER A 1 88 ? -27.031 9.491 33.233 1.00 91.31 88 SER A CA 1
ATOM 687 C C . SER A 1 88 ? -25.935 10.036 32.321 1.00 91.31 88 SER A C 1
ATOM 689 O O . SER A 1 88 ? -25.139 9.300 31.739 1.00 91.31 88 SER A O 1
ATOM 691 N N . THR A 1 89 ? -25.805 11.362 32.302 1.00 94.00 89 THR A N 1
ATOM 692 C CA . THR A 1 89 ? -24.685 12.075 31.661 1.00 94.00 89 THR A CA 1
ATOM 693 C C . THR A 1 89 ? -23.569 12.443 32.643 1.00 94.00 89 THR A C 1
ATOM 695 O O . THR A 1 89 ? -22.494 12.874 32.226 1.00 94.00 89 THR A O 1
ATOM 698 N N . ALA A 1 90 ? -23.793 12.246 33.946 1.00 94.88 90 ALA A N 1
ATOM 699 C CA . ALA A 1 90 ? -22.807 12.422 35.005 1.00 94.88 90 ALA A CA 1
ATOM 700 C C . ALA A 1 90 ? -22.979 11.358 36.098 1.00 94.88 90 ALA A C 1
ATOM 702 O O . ALA A 1 90 ? -24.094 10.924 36.376 1.00 94.88 90 ALA A O 1
ATOM 703 N N . GLY A 1 91 ? -21.875 10.950 36.723 1.00 92.88 91 GLY A N 1
ATOM 704 C CA . GLY A 1 91 ? -21.857 9.954 37.799 1.00 92.88 91 GLY A CA 1
ATOM 705 C C . GLY A 1 91 ? -21.275 10.539 39.081 1.00 92.88 91 GLY A C 1
ATOM 706 O O . GLY A 1 91 ? -20.264 11.241 39.026 1.00 92.88 91 GLY A O 1
ATOM 707 N N . VAL A 1 92 ? -21.904 10.266 40.228 1.00 93.62 92 VAL A N 1
ATOM 708 C CA . VAL A 1 92 ? -21.373 10.654 41.544 1.00 93.62 92 VAL A CA 1
ATOM 709 C C . VAL A 1 92 ? -20.335 9.630 41.970 1.00 93.62 92 VAL A C 1
ATOM 711 O O . VAL A 1 92 ? -20.647 8.452 42.145 1.00 93.62 92 VAL A O 1
ATOM 714 N N . THR A 1 93 ? -19.098 10.077 42.130 1.00 91.31 93 THR A N 1
ATOM 715 C CA . THR A 1 93 ? -17.991 9.197 42.487 1.00 91.31 93 THR A CA 1
ATOM 716 C C . THR A 1 93 ? -18.004 8.853 43.981 1.00 91.31 93 THR A C 1
ATOM 718 O O . THR A 1 93 ? -18.683 9.503 44.782 1.00 91.31 93 THR A O 1
ATOM 721 N N . SER A 1 94 ? -17.217 7.860 44.395 1.00 85.94 94 SER A N 1
ATOM 722 C CA . SER A 1 94 ? -17.031 7.488 45.809 1.00 85.94 94 SER A CA 1
ATOM 723 C C . SER A 1 94 ? -16.435 8.619 46.665 1.00 85.94 94 SER A C 1
ATOM 725 O O . SER A 1 94 ? -16.543 8.606 47.889 1.00 85.94 94 SER A O 1
ATOM 727 N N . GLN A 1 95 ? -15.856 9.640 46.026 1.00 82.44 95 GLN A N 1
ATOM 728 C CA . GLN A 1 95 ? -15.350 10.864 46.650 1.00 82.44 95 GLN A CA 1
ATOM 729 C C . GLN A 1 95 ? -16.440 11.950 46.799 1.00 82.44 95 GLN A C 1
ATOM 731 O O . GLN A 1 95 ? -16.147 13.066 47.223 1.00 82.44 95 GLN A O 1
ATOM 736 N N . GLY A 1 96 ? -17.693 11.649 46.437 1.00 82.62 96 GLY A N 1
ATOM 737 C CA . GLY A 1 96 ? -18.857 12.524 46.618 1.00 82.62 96 GLY A CA 1
ATOM 738 C C . GLY A 1 96 ? -18.996 13.649 45.589 1.00 82.62 96 GLY A C 1
ATOM 739 O O . GLY A 1 96 ? -19.842 14.523 45.760 1.00 82.62 96 GLY A O 1
ATOM 740 N N . THR A 1 97 ? -18.190 13.648 44.523 1.00 86.81 97 THR A N 1
ATOM 741 C CA . THR A 1 97 ? -18.238 14.670 43.464 1.00 86.81 97 THR A CA 1
ATOM 742 C C . THR A 1 97 ? -18.814 14.068 42.186 1.00 86.81 97 THR A C 1
ATOM 744 O O . THR A 1 97 ? -18.465 12.952 41.816 1.00 86.81 97 THR A O 1
ATOM 747 N N . ALA A 1 98 ? -19.698 14.790 41.498 1.00 92.06 98 ALA A N 1
ATOM 748 C CA . ALA A 1 98 ? -20.193 14.367 40.192 1.00 92.06 98 ALA A CA 1
ATOM 749 C C . ALA A 1 98 ? -19.223 14.783 39.076 1.00 92.06 98 ALA A C 1
ATOM 751 O O . ALA A 1 98 ? -18.743 15.918 39.069 1.00 92.06 98 ALA A O 1
ATOM 752 N N . ALA A 1 99 ? -18.978 13.896 38.112 1.00 93.75 99 ALA A N 1
ATOM 753 C CA . ALA A 1 99 ? -18.227 14.206 36.895 1.00 93.75 99 ALA A CA 1
ATOM 754 C C . ALA A 1 99 ? -18.969 13.705 35.647 1.00 93.75 99 ALA A C 1
ATOM 756 O O . ALA A 1 99 ? -19.731 12.735 35.749 1.00 93.75 99 ALA A O 1
ATOM 757 N N . PRO A 1 100 ? -18.750 14.327 34.471 1.00 96.50 100 PRO A N 1
ATOM 758 C CA . PRO A 1 100 ? -19.334 13.859 33.219 1.00 96.50 100 PRO A CA 1
ATOM 759 C C . PRO A 1 100 ? -18.955 12.406 32.928 1.00 96.50 100 PRO A C 1
ATOM 761 O O . PRO A 1 100 ? -17.817 12.004 33.172 1.00 96.50 100 PRO A O 1
ATOM 764 N N . LEU A 1 101 ? -19.898 11.639 32.388 1.00 93.88 101 LEU A N 1
ATOM 765 C CA . LEU A 1 101 ? -19.686 10.266 31.935 1.00 93.88 101 LEU A CA 1
ATOM 766 C C . LEU A 1 101 ? -19.316 10.247 30.451 1.00 93.88 101 LEU A C 1
ATOM 768 O O . LEU A 1 101 ? -19.949 10.899 29.624 1.00 93.88 101 LEU A O 1
ATOM 772 N N . SER A 1 102 ? -18.280 9.485 30.120 1.00 93.12 102 SER A N 1
ATOM 773 C CA . SER A 1 102 ? -17.754 9.315 28.766 1.00 93.12 102 SER A CA 1
ATOM 774 C C . SER A 1 102 ?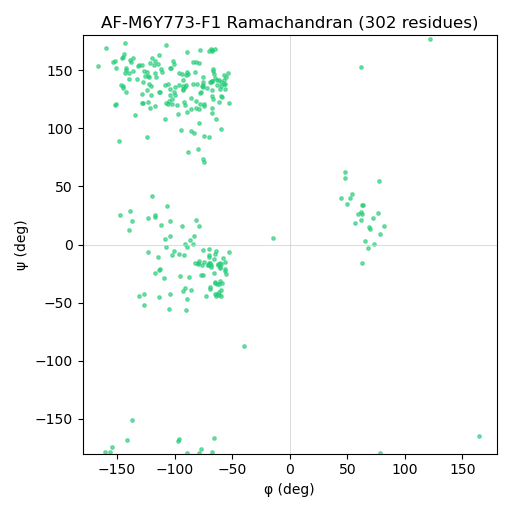 -17.328 7.859 28.539 1.00 93.12 102 SE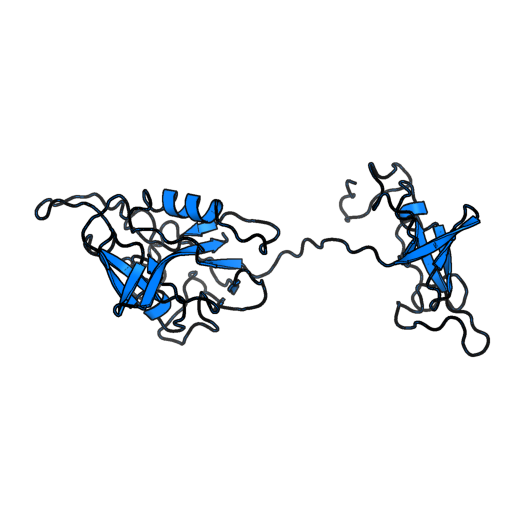R A C 1
ATOM 776 O O . SER A 1 102 ? -17.629 6.975 29.340 1.00 93.12 102 SER A O 1
ATOM 778 N N . ILE A 1 103 ? -16.614 7.598 27.447 1.00 90.88 103 ILE A N 1
ATOM 779 C CA . ILE A 1 103 ? -16.020 6.303 27.120 1.00 90.88 103 ILE A CA 1
ATOM 780 C C . ILE A 1 103 ? -14.507 6.446 26.939 1.00 90.88 103 ILE A C 1
ATOM 782 O O . ILE A 1 103 ? -14.019 7.451 26.418 1.00 90.88 103 ILE A O 1
ATOM 786 N N . LEU A 1 104 ? -13.752 5.428 27.355 1.00 89.75 104 LEU A N 1
ATOM 787 C CA . LEU A 1 104 ? -12.320 5.341 27.079 1.00 89.75 104 LEU A CA 1
ATOM 788 C C . LEU A 1 104 ? -12.086 4.620 25.745 1.00 89.75 104 LEU A C 1
ATOM 790 O O . LEU A 1 104 ? -12.327 3.420 25.624 1.00 89.75 104 LEU A O 1
ATOM 794 N N . CYS A 1 105 ? -11.557 5.332 24.752 1.00 85.50 105 CYS A N 1
ATOM 795 C CA . CYS A 1 105 ? -11.144 4.735 23.483 1.00 85.50 105 CYS A CA 1
ATOM 796 C C . CYS A 1 105 ? -9.711 4.194 23.587 1.00 85.50 105 CYS A C 1
ATOM 798 O O . CYS A 1 105 ? -8.766 4.962 23.763 1.00 85.50 105 CYS A O 1
ATOM 800 N N . VAL A 1 106 ? -9.534 2.878 23.436 1.00 80.19 106 VAL A N 1
ATOM 801 C CA . VAL A 1 106 ? -8.212 2.228 23.438 1.00 80.19 106 VAL A CA 1
ATOM 802 C C . VAL A 1 106 ? -7.775 1.849 22.023 1.00 80.19 106 VAL A C 1
ATOM 804 O O . VAL A 1 106 ? -8.539 1.271 21.250 1.00 80.19 106 VAL A O 1
ATOM 807 N N . GLY A 1 107 ? -6.522 2.149 21.673 1.00 69.62 107 GLY A N 1
ATOM 808 C CA . GLY A 1 107 ? -5.943 1.730 20.398 1.00 69.62 107 GLY A CA 1
ATOM 809 C C . GLY A 1 107 ? -5.767 0.212 20.350 1.00 69.62 107 GLY A C 1
ATOM 810 O O . GLY A 1 107 ? -4.951 -0.343 21.082 1.00 69.62 107 GLY A O 1
ATOM 811 N N . GLN A 1 108 ? -6.509 -0.472 19.480 1.00 67.50 108 GLN A N 1
ATOM 812 C CA . GLN A 1 108 ? -6.337 -1.907 19.254 1.00 67.50 108 GLN A CA 1
ATOM 813 C C . GLN A 1 108 ? -5.170 -2.145 18.289 1.00 67.50 108 GLN A C 1
ATOM 815 O O . GLN A 1 108 ? -5.189 -1.673 17.150 1.00 67.50 108 GLN A O 1
ATOM 820 N N . LYS A 1 109 ? -4.172 -2.939 18.699 1.00 58.19 109 LYS A N 1
ATOM 821 C CA . LYS A 1 109 ? -3.191 -3.509 17.765 1.00 58.19 109 LYS A CA 1
ATOM 822 C C . LYS A 1 109 ? -3.856 -4.657 17.004 1.00 58.19 109 LYS A C 1
ATOM 824 O O . LYS A 1 109 ? -3.584 -5.826 17.258 1.00 58.19 109 LYS A O 1
ATOM 829 N N . VAL A 1 110 ? -4.743 -4.335 16.069 1.00 58.31 110 VAL A N 1
ATOM 830 C CA . VAL A 1 110 ? -5.202 -5.326 15.096 1.00 58.31 110 VAL A CA 1
ATOM 831 C C . VAL A 1 110 ? -3.998 -5.648 14.214 1.00 58.31 110 VAL A C 1
ATOM 833 O O . VAL A 1 110 ? -3.462 -4.761 13.548 1.00 58.31 110 VAL A O 1
ATOM 836 N N . GLN A 1 111 ? -3.539 -6.902 14.220 1.00 61.22 111 GLN A N 1
ATOM 837 C CA . GLN A 1 111 ? -2.704 -7.410 13.132 1.00 61.22 111 GLN A CA 1
ATOM 838 C C . GLN A 1 111 ? -3.549 -7.286 11.864 1.00 61.22 111 GLN A C 1
ATOM 840 O O . GLN A 1 111 ? -4.492 -8.045 11.650 1.00 61.22 111 GLN A O 1
ATOM 845 N N . ARG A 1 112 ? -3.306 -6.230 11.089 1.00 79.38 112 ARG A N 1
ATOM 846 C CA . ARG A 1 112 ? -4.043 -5.982 9.854 1.00 79.38 112 ARG A CA 1
ATOM 847 C C . ARG A 1 112 ? -3.659 -7.083 8.868 1.00 79.38 112 ARG A C 1
ATOM 849 O O . ARG A 1 112 ? -2.480 -7.296 8.610 1.00 79.38 112 ARG A O 1
ATOM 856 N N . ASN A 1 113 ? -4.655 -7.759 8.295 1.00 85.69 113 ASN A N 1
ATOM 857 C CA . ASN A 1 113 ? -4.455 -8.796 7.268 1.00 85.69 113 ASN A CA 1
ATOM 858 C C . ASN A 1 113 ? -4.181 -8.203 5.870 1.00 85.69 113 ASN A C 1
ATOM 860 O O . ASN A 1 113 ? -4.326 -8.883 4.856 1.00 85.69 113 ASN A O 1
ATOM 864 N N . TYR A 1 114 ? -3.838 -6.919 5.807 1.00 91.69 114 TYR A N 1
ATOM 865 C CA . TYR A 1 114 ? -3.522 -6.189 4.591 1.00 91.69 114 TYR A CA 1
ATOM 866 C C . TYR A 1 114 ? -2.281 -5.335 4.826 1.00 91.69 114 TYR A C 1
ATOM 868 O O . TYR A 1 114 ? -1.931 -5.025 5.966 1.00 91.69 114 TYR A O 1
ATOM 876 N N . LYS A 1 115 ? -1.644 -4.945 3.728 1.00 94.50 115 LYS A N 1
ATOM 877 C CA . LYS A 1 115 ? -0.489 -4.055 3.703 1.00 94.50 115 LYS A CA 1
ATOM 878 C C . LYS A 1 115 ? -0.823 -2.746 3.007 1.00 94.50 115 LYS A C 1
ATOM 880 O O . LYS A 1 115 ? -1.724 -2.687 2.166 1.00 94.50 115 LYS A O 1
ATOM 885 N N . PHE A 1 116 ? -0.100 -1.691 3.339 1.00 95.31 116 PHE A N 1
ATOM 886 C CA . PHE A 1 116 ? -0.281 -0.391 2.713 1.00 95.31 116 PHE A CA 1
ATOM 887 C C . PHE A 1 116 ? 0.572 -0.215 1.458 1.00 95.31 116 PHE A C 1
ATOM 889 O O . PHE A 1 116 ? 1.708 -0.685 1.363 1.00 95.31 116 PHE A O 1
ATOM 896 N N . VAL A 1 117 ? 0.017 0.537 0.514 1.00 96.69 117 VAL A N 1
ATOM 897 C CA . VAL A 1 117 ? 0.751 1.217 -0.550 1.00 96.69 117 VAL A CA 1
ATOM 898 C C . VAL A 1 117 ? 0.400 2.697 -0.558 1.00 96.69 117 VAL A C 1
ATOM 900 O O . VAL A 1 117 ? -0.728 3.080 -0.235 1.00 96.69 117 VAL A O 1
ATOM 903 N N . PHE A 1 118 ? 1.347 3.534 -0.964 1.00 96.19 118 PHE A N 1
ATOM 904 C CA . PHE A 1 118 ? 1.093 4.952 -1.200 1.00 96.19 118 PHE A CA 1
ATOM 905 C C . PHE A 1 118 ? 2.033 5.512 -2.264 1.00 96.19 118 PHE A C 1
ATOM 907 O O . PHE A 1 118 ? 3.146 5.022 -2.446 1.00 96.19 118 PHE A O 1
ATOM 914 N N . VAL A 1 119 ? 1.575 6.542 -2.969 1.00 96.19 119 VAL A N 1
ATOM 915 C CA . VAL A 1 119 ? 2.410 7.328 -3.880 1.00 96.19 119 VAL A CA 1
ATOM 916 C C . VAL A 1 119 ? 2.971 8.507 -3.099 1.00 96.19 119 VAL A C 1
ATOM 918 O O . VAL A 1 119 ? 2.256 9.137 -2.320 1.00 96.19 119 VAL A O 1
ATOM 921 N N . THR A 1 120 ? 4.255 8.802 -3.268 1.00 93.19 120 THR A N 1
ATOM 922 C CA . THR A 1 120 ? 4.882 9.917 -2.552 1.00 93.19 120 THR A CA 1
ATOM 923 C C . THR A 1 120 ? 4.334 11.272 -3.013 1.00 93.19 120 THR A C 1
ATOM 925 O O . THR A 1 120 ? 4.141 11.467 -4.213 1.00 93.19 120 THR A O 1
ATOM 928 N N . PRO A 1 121 ? 4.126 12.237 -2.097 1.00 82.56 121 PRO A N 1
ATOM 929 C CA . PRO A 1 121 ? 3.459 13.502 -2.417 1.00 82.56 121 PRO A CA 1
ATOM 930 C C . PRO A 1 121 ? 4.344 14.478 -3.206 1.00 82.56 121 PRO A C 1
ATOM 932 O O . PRO A 1 121 ? 3.837 15.328 -3.937 1.00 82.56 121 PRO A O 1
ATOM 935 N N . THR A 1 122 ? 5.665 14.367 -3.057 1.00 89.69 122 THR A N 1
ATOM 936 C CA . THR A 1 122 ? 6.627 15.293 -3.654 1.00 89.69 122 THR A CA 1
ATOM 937 C C . THR A 1 122 ? 7.220 14.704 -4.926 1.00 89.69 122 THR A C 1
ATOM 939 O O . THR A 1 122 ? 7.604 13.535 -4.975 1.00 89.69 122 THR A O 1
ATOM 942 N N . ALA A 1 123 ? 7.302 15.542 -5.957 1.00 92.25 123 ALA A N 1
ATOM 943 C CA . ALA A 1 123 ? 7.862 15.169 -7.241 1.00 92.25 123 ALA A CA 1
ATOM 944 C C . ALA A 1 123 ? 9.379 14.921 -7.164 1.00 92.25 123 ALA A C 1
ATOM 946 O O . ALA A 1 123 ? 10.116 15.689 -6.537 1.00 92.25 123 ALA A O 1
ATOM 947 N N . HIS A 1 124 ? 9.854 13.899 -7.867 1.00 94.12 124 HIS A N 1
ATOM 948 C CA . HIS A 1 124 ? 11.249 13.488 -7.905 1.00 94.12 124 HIS A CA 1
ATOM 949 C C . HIS A 1 124 ? 11.669 13.079 -9.320 1.00 94.12 124 HIS A C 1
ATOM 951 O O . HIS A 1 124 ? 10.876 12.564 -10.113 1.00 94.12 124 HIS A O 1
ATOM 957 N N . ASN A 1 125 ? 12.935 13.333 -9.640 1.00 93.62 125 ASN A N 1
ATOM 958 C CA . ASN A 1 125 ? 13.526 12.911 -10.903 1.00 93.62 125 ASN A CA 1
ATOM 959 C C . ASN A 1 125 ? 13.886 11.410 -10.839 1.00 93.62 125 ASN A C 1
ATOM 961 O O . ASN A 1 125 ? 13.621 10.740 -9.842 1.00 93.62 125 ASN A O 1
ATOM 965 N N . GLY A 1 126 ? 14.446 10.859 -11.910 1.00 91.62 126 GLY A N 1
ATOM 966 C CA . GLY A 1 126 ? 14.825 9.446 -11.977 1.00 91.62 126 GLY A CA 1
ATOM 967 C C . GLY A 1 126 ? 16.097 9.080 -11.201 1.00 91.62 126 GLY A C 1
ATOM 968 O O . GLY A 1 126 ? 16.432 7.903 -11.128 1.00 91.62 126 GLY A O 1
ATOM 969 N N . ASP A 1 127 ? 16.804 10.053 -10.628 1.00 92.31 127 ASP A N 1
ATOM 970 C CA . ASP A 1 127 ? 18.050 9.828 -9.890 1.00 92.31 127 ASP A CA 1
ATOM 971 C C . ASP A 1 127 ? 17.767 9.541 -8.412 1.00 92.31 127 ASP A C 1
ATOM 973 O O . ASP A 1 127 ? 17.845 10.420 -7.557 1.00 92.31 127 ASP A O 1
ATOM 977 N N . TRP A 1 128 ? 17.376 8.308 -8.105 1.00 93.06 128 TRP A N 1
ATOM 978 C CA . TRP A 1 128 ? 16.984 7.904 -6.755 1.00 93.06 128 TRP A CA 1
ATOM 979 C C . TRP A 1 128 ? 18.160 7.515 -5.852 1.00 93.06 128 TRP A C 1
ATOM 981 O O . TRP A 1 128 ? 17.928 7.130 -4.707 1.00 93.06 128 TRP A O 1
ATOM 991 N N . GLY A 1 129 ? 19.406 7.578 -6.337 1.00 91.25 129 GLY A N 1
ATOM 992 C CA . GLY A 1 129 ? 20.552 6.983 -5.640 1.00 91.25 129 GLY A CA 1
ATOM 993 C C . GLY A 1 129 ? 20.425 5.457 -5.534 1.00 91.25 129 GLY A C 1
ATOM 994 O O . GLY A 1 129 ? 20.785 4.863 -4.514 1.00 91.25 129 GLY A O 1
ATOM 995 N N . GLY A 1 130 ? 19.835 4.839 -6.560 1.00 91.12 130 GLY A N 1
ATOM 996 C CA . GLY A 1 130 ? 19.545 3.411 -6.624 1.00 91.12 130 GLY A CA 1
ATOM 997 C C . GLY A 1 130 ? 18.305 2.995 -5.826 1.00 91.12 130 GLY A C 1
ATOM 998 O O . GLY A 1 130 ? 17.622 3.797 -5.185 1.00 91.12 130 GLY A O 1
ATOM 999 N N . VAL A 1 131 ? 18.009 1.691 -5.839 1.00 93.31 131 VAL A N 1
ATOM 1000 C CA . VAL A 1 131 ? 16.826 1.131 -5.150 1.00 93.31 131 VAL A CA 1
ATOM 1001 C C . VAL A 1 131 ? 16.827 1.407 -3.641 1.00 93.31 131 VAL A C 1
ATOM 1003 O O . VAL A 1 131 ? 15.771 1.630 -3.057 1.00 93.31 131 VAL A O 1
ATOM 1006 N N . SER A 1 132 ? 18.008 1.458 -3.017 1.00 94.00 132 SER A N 1
ATOM 1007 C CA . SER A 1 132 ? 18.152 1.758 -1.588 1.00 94.00 132 SER A CA 1
ATOM 1008 C C . SER A 1 132 ? 17.810 3.212 -1.259 1.00 94.00 132 SER A C 1
ATOM 1010 O O . SER A 1 132 ? 17.191 3.472 -0.228 1.00 94.00 132 SER A O 1
ATOM 1012 N N . GLY A 1 133 ? 18.186 4.164 -2.119 1.00 95.62 133 GLY A N 1
ATOM 1013 C CA . GLY A 1 133 ? 17.816 5.566 -1.933 1.00 95.62 133 GLY A CA 1
ATOM 1014 C C . GLY A 1 133 ? 16.316 5.793 -2.143 1.00 95.62 133 GLY A C 1
ATOM 1015 O O . GLY A 1 133 ? 15.688 6.505 -1.356 1.00 95.62 133 GLY A O 1
ATOM 1016 N N . ALA A 1 134 ? 15.702 5.083 -3.097 1.00 96.50 134 ALA A N 1
ATOM 1017 C CA . ALA A 1 134 ? 14.247 5.069 -3.263 1.00 96.50 134 ALA A CA 1
ATOM 1018 C C . ALA A 1 134 ? 13.517 4.501 -2.026 1.00 96.50 134 ALA A C 1
ATOM 1020 O O . ALA A 1 134 ? 12.509 5.060 -1.588 1.00 96.50 134 ALA A O 1
ATOM 1021 N N . ASP A 1 135 ? 14.033 3.429 -1.415 1.00 97.56 135 ASP A N 1
ATOM 1022 C CA . ASP A 1 135 ? 13.484 2.873 -0.170 1.00 97.56 135 ASP A CA 1
ATOM 1023 C C . ASP A 1 135 ? 13.597 3.862 0.999 1.00 97.56 135 ASP A C 1
ATOM 1025 O O . ASP A 1 135 ? 12.627 4.072 1.731 1.00 97.56 135 ASP A O 1
ATOM 1029 N N . ALA A 1 136 ? 14.754 4.515 1.157 1.00 96.62 136 ALA A N 1
ATOM 1030 C CA . ALA A 1 136 ? 14.953 5.544 2.177 1.00 96.62 136 ALA A CA 1
ATOM 1031 C C . ALA A 1 136 ? 13.971 6.712 1.995 1.00 96.62 136 ALA A C 1
ATOM 1033 O O . ALA A 1 136 ? 13.404 7.214 2.969 1.00 96.62 136 ALA A O 1
ATOM 1034 N N . TYR A 1 137 ? 13.707 7.097 0.745 1.00 96.44 137 TYR A N 1
ATOM 1035 C CA . TYR A 1 137 ? 12.709 8.107 0.425 1.00 96.44 137 TYR A CA 1
ATOM 1036 C C . TYR A 1 137 ? 11.296 7.664 0.821 1.00 96.44 137 TYR A C 1
ATOM 1038 O O . TYR A 1 137 ? 10.560 8.441 1.431 1.00 96.44 137 TYR A O 1
ATOM 1046 N N . CYS A 1 138 ? 10.925 6.410 0.557 1.00 96.94 138 CYS A N 1
ATOM 1047 C CA . CYS A 1 138 ? 9.660 5.852 1.031 1.00 96.94 138 CYS A CA 1
ATOM 1048 C C . CYS A 1 138 ? 9.547 5.879 2.558 1.00 96.94 138 CYS A C 1
ATOM 1050 O O . CYS A 1 138 ? 8.519 6.299 3.088 1.00 96.94 138 CYS A O 1
ATOM 1052 N N . GLN A 1 139 ? 10.608 5.495 3.269 1.00 95.06 139 GLN A N 1
ATOM 1053 C CA . GLN A 1 139 ? 10.632 5.494 4.731 1.00 95.06 139 GLN A CA 1
ATOM 1054 C C . GLN A 1 139 ? 10.467 6.903 5.326 1.00 95.06 139 GLN A C 1
ATOM 1056 O O . GLN A 1 139 ? 9.844 7.057 6.375 1.00 95.06 139 GLN A O 1
ATOM 1061 N N . ALA A 1 140 ? 10.995 7.928 4.653 1.00 94.12 140 ALA A N 1
ATOM 1062 C CA . ALA A 1 140 ? 10.894 9.322 5.079 1.00 94.12 140 ALA A CA 1
ATOM 1063 C C . ALA A 1 140 ? 9.540 9.982 4.754 1.00 94.12 140 ALA A C 1
ATOM 1065 O O . ALA A 1 140 ? 9.221 11.021 5.326 1.00 94.12 140 ALA A O 1
ATOM 1066 N N . ASN A 1 141 ? 8.745 9.401 3.848 1.00 94.00 141 ASN A N 1
ATOM 1067 C CA . ASN A 1 141 ? 7.505 9.996 3.333 1.00 94.00 141 ASN A CA 1
ATOM 1068 C C . ASN A 1 141 ? 6.249 9.174 3.670 1.00 94.00 141 ASN A C 1
ATOM 1070 O O . ASN A 1 141 ? 5.242 9.277 2.968 1.00 94.00 141 ASN A O 1
ATOM 1074 N N . ILE A 1 142 ? 6.290 8.360 4.730 1.00 93.19 142 ILE A N 1
ATOM 1075 C CA . ILE A 1 142 ? 5.124 7.597 5.197 1.00 93.19 142 ILE A CA 1
ATOM 1076 C C . ILE A 1 142 ? 4.007 8.577 5.605 1.00 93.19 142 ILE A C 1
ATOM 1078 O O . ILE A 1 142 ? 4.230 9.415 6.483 1.00 93.19 142 ILE A O 1
ATOM 1082 N N . PRO A 1 143 ? 2.799 8.484 5.015 1.00 91.88 143 PRO A N 1
ATOM 1083 C CA . PRO A 1 143 ? 1.681 9.341 5.388 1.00 91.88 143 PRO A CA 1
ATOM 1084 C C . PRO A 1 143 ? 1.296 9.180 6.860 1.00 91.88 143 PRO A C 1
ATOM 1086 O O . PRO A 1 143 ? 1.194 8.064 7.365 1.00 91.88 143 PRO A O 1
ATOM 1089 N N . ALA A 1 144 ? 0.976 10.292 7.525 1.00 89.19 144 ALA A N 1
ATOM 1090 C CA . ALA A 1 144 ? 0.565 10.295 8.933 1.00 89.19 144 ALA A CA 1
ATOM 1091 C C . ALA A 1 144 ? -0.713 9.473 9.210 1.00 89.19 144 ALA A C 1
ATOM 1093 O O . ALA A 1 144 ? -0.946 9.065 10.345 1.00 89.19 144 ALA A O 1
ATOM 1094 N N . SER A 1 145 ? -1.534 9.207 8.185 1.00 85.31 145 SER A N 1
ATOM 1095 C CA . SER A 1 145 ? -2.720 8.345 8.286 1.00 85.31 145 SER A CA 1
ATOM 1096 C C . SER A 1 145 ? -2.376 6.867 8.513 1.00 85.31 145 SER A C 1
ATOM 1098 O O . SER A 1 145 ? -3.216 6.100 8.986 1.00 85.31 145 SER A O 1
ATOM 1100 N N . ILE A 1 146 ? -1.146 6.448 8.204 1.00 87.56 146 ILE A N 1
ATOM 1101 C CA . ILE A 1 146 ? -0.679 5.081 8.411 1.00 87.56 146 ILE A CA 1
ATOM 1102 C C . ILE A 1 146 ? -0.152 4.941 9.844 1.00 87.56 146 ILE A C 1
ATOM 1104 O O . ILE A 1 146 ? 0.998 5.240 10.155 1.00 87.56 146 ILE A O 1
ATOM 1108 N N . VAL A 1 147 ? -1.001 4.428 10.731 1.00 71.62 147 VAL A N 1
ATOM 1109 C CA . VAL A 1 147 ? -0.621 4.075 12.110 1.00 71.62 147 VAL A CA 1
ATOM 1110 C C . VAL A 1 147 ? 0.188 2.773 12.105 1.00 71.62 147 VAL A C 1
ATOM 1112 O O . VAL A 1 147 ? -0.199 1.864 11.385 1.00 71.62 147 VAL A O 1
ATOM 1115 N N . GLY A 1 148 ? 1.247 2.628 12.914 1.00 66.50 148 GLY A N 1
ATOM 1116 C CA . GLY A 1 148 ? 1.965 1.353 13.130 1.00 66.50 148 GLY A CA 1
ATOM 1117 C C . GLY A 1 148 ? 2.932 0.938 12.011 1.00 66.50 148 GLY A C 1
ATOM 1118 O O . GLY A 1 148 ? 2.801 -0.161 11.480 1.00 66.50 148 GLY A O 1
ATOM 1119 N N . SER A 1 149 ? 3.870 1.815 11.646 1.00 63.06 149 SER A N 1
ATOM 1120 C CA . SER A 1 149 ? 4.723 1.697 10.457 1.00 63.06 149 SER A CA 1
ATOM 1121 C C . SER A 1 149 ? 5.670 0.486 10.468 1.00 63.06 149 SER A C 1
ATOM 1123 O O . SER A 1 149 ? 6.684 0.465 11.166 1.00 63.06 149 SER A O 1
ATOM 1125 N N . GLY A 1 150 ? 5.369 -0.509 9.625 1.00 75.12 150 GLY A N 1
ATOM 1126 C CA . GLY A 1 150 ? 6.376 -1.438 9.109 1.00 75.12 150 GLY A CA 1
ATOM 1127 C C . GLY A 1 150 ? 7.355 -0.741 8.153 1.00 75.12 150 GLY A C 1
ATOM 1128 O O . GLY A 1 150 ? 7.118 0.404 7.760 1.00 75.12 150 GLY A O 1
ATOM 1129 N N . PRO A 1 151 ? 8.469 -1.390 7.776 1.00 92.12 151 PRO A N 1
ATOM 1130 C CA . PRO A 1 151 ? 9.385 -0.822 6.794 1.00 92.12 151 PRO A CA 1
ATOM 1131 C C . PRO A 1 151 ? 8.718 -0.735 5.413 1.00 92.12 151 PRO A C 1
ATOM 1133 O O . PRO A 1 151 ? 7.882 -1.570 5.064 1.00 92.12 151 PRO A O 1
ATOM 1136 N N . TYR A 1 152 ? 9.107 0.262 4.619 1.00 96.38 152 TYR A N 1
ATOM 1137 C CA . TYR A 1 152 ? 8.604 0.464 3.257 1.00 96.38 152 TYR A CA 1
ATOM 1138 C C . TYR A 1 152 ? 9.717 0.319 2.226 1.00 96.38 152 TYR A C 1
ATOM 1140 O O . TYR A 1 152 ? 10.852 0.729 2.458 1.00 96.38 152 TYR A O 1
ATOM 1148 N N . LYS A 1 153 ? 9.365 -0.238 1.066 1.00 97.81 153 LYS A N 1
ATOM 1149 C CA . LYS A 1 153 ? 10.235 -0.297 -0.111 1.00 97.81 153 LYS A CA 1
ATOM 1150 C C . LYS A 1 153 ? 9.569 0.330 -1.322 1.00 97.81 153 LYS A C 1
ATOM 1152 O O . LYS A 1 153 ? 8.352 0.252 -1.478 1.00 97.81 153 LYS A O 1
ATOM 1157 N N . ALA A 1 154 ? 10.370 0.910 -2.199 1.00 98.19 154 ALA A N 1
ATOM 1158 C CA . ALA A 1 154 ? 9.940 1.455 -3.473 1.00 98.19 154 ALA A CA 1
ATOM 1159 C C . ALA A 1 154 ? 9.705 0.345 -4.508 1.00 98.19 154 ALA A C 1
ATOM 1161 O O . ALA A 1 154 ? 10.577 -0.497 -4.747 1.00 98.19 154 ALA A O 1
ATOM 1162 N N . MET A 1 155 ? 8.564 0.375 -5.200 1.00 97.88 155 MET A N 1
ATOM 1163 C CA . MET A 1 155 ? 8.303 -0.456 -6.381 1.00 97.88 155 MET A CA 1
ATOM 1164 C C . MET A 1 155 ? 9.088 0.078 -7.591 1.00 97.88 155 MET A C 1
ATOM 1166 O O . MET A 1 155 ? 8.525 0.641 -8.527 1.00 97.88 155 MET A O 1
ATOM 1170 N N . LEU A 1 156 ? 10.405 -0.110 -7.539 1.00 96.00 156 LEU A N 1
ATOM 1171 C CA . LEU A 1 156 ? 11.385 0.358 -8.510 1.00 96.00 156 LEU A CA 1
ATOM 1172 C C . LEU A 1 156 ? 12.350 -0.778 -8.821 1.00 96.00 156 LEU A C 1
ATOM 1174 O O . LEU A 1 156 ? 13.110 -1.184 -7.948 1.00 96.00 156 LEU A O 1
ATOM 1178 N N . VAL A 1 157 ? 12.322 -1.332 -10.028 1.00 93.56 157 VAL A N 1
ATOM 1179 C CA . VAL A 1 157 ? 13.208 -2.451 -10.370 1.00 93.56 157 VAL A CA 1
ATOM 1180 C C . VAL A 1 157 ? 14.499 -1.976 -11.017 1.00 93.56 157 VAL A C 1
ATOM 1182 O O . VAL A 1 157 ? 14.521 -1.012 -11.781 1.00 93.56 157 VAL A O 1
ATOM 1185 N N . ALA A 1 158 ? 15.569 -2.706 -10.736 1.00 88.81 158 ALA A N 1
ATOM 1186 C CA . ALA A 1 158 ? 16.867 -2.566 -11.373 1.00 88.81 158 ALA A CA 1
ATOM 1187 C C . ALA A 1 158 ? 17.490 -3.965 -11.482 1.00 88.81 158 ALA A C 1
ATOM 1189 O O . ALA A 1 158 ? 17.417 -4.725 -10.506 1.00 88.81 158 ALA A O 1
ATOM 1190 N N . PRO A 1 159 ? 18.072 -4.354 -12.631 1.00 80.12 159 PRO A N 1
ATOM 1191 C CA . PRO A 1 159 ? 18.624 -5.693 -12.784 1.00 80.12 159 PRO A CA 1
ATOM 1192 C C . PRO A 1 159 ? 19.659 -5.996 -11.688 1.00 80.12 159 PRO A C 1
ATOM 1194 O O . PRO A 1 159 ? 20.378 -5.116 -11.235 1.00 80.12 159 PRO A O 1
ATOM 1197 N N . THR A 1 160 ? 19.696 -7.244 -11.220 1.00 81.94 160 THR A N 1
ATOM 1198 C CA . THR A 1 160 ? 20.537 -7.741 -10.103 1.00 81.94 160 THR A CA 1
ATOM 1199 C C . THR A 1 160 ? 20.298 -7.137 -8.710 1.00 81.94 160 THR A C 1
ATOM 1201 O O . THR A 1 160 ? 20.698 -7.762 -7.730 1.00 81.94 160 THR A O 1
ATOM 1204 N N . ARG A 1 161 ? 19.608 -5.993 -8.579 1.00 88.75 161 ARG A N 1
ATOM 1205 C CA . ARG A 1 161 ? 19.292 -5.373 -7.276 1.00 88.75 161 ARG A CA 1
ATOM 1206 C C . ARG A 1 161 ? 17.847 -5.574 -6.840 1.00 88.75 161 ARG A C 1
ATOM 1208 O O . ARG A 1 161 ? 17.605 -5.864 -5.673 1.00 88.75 161 ARG A O 1
ATOM 1215 N N . ARG A 1 162 ? 16.892 -5.436 -7.765 1.00 93.00 162 ARG A N 1
ATOM 1216 C CA . ARG A 1 162 ? 15.463 -5.655 -7.511 1.00 93.00 162 ARG A CA 1
ATOM 1217 C C . ARG A 1 162 ? 14.745 -6.122 -8.772 1.00 93.00 162 ARG A C 1
ATOM 1219 O O . ARG A 1 162 ? 14.720 -5.418 -9.777 1.00 93.00 162 ARG A O 1
ATOM 1226 N N . GLN A 1 163 ? 14.130 -7.297 -8.714 1.00 93.62 163 GLN A N 1
ATOM 1227 C CA . GLN A 1 163 ? 13.496 -7.959 -9.851 1.00 93.62 163 GLN A CA 1
ATOM 1228 C C . GLN A 1 163 ? 12.212 -8.669 -9.428 1.00 93.62 163 GLN A C 1
ATOM 1230 O O . GLN A 1 163 ? 12.208 -9.436 -8.466 1.00 93.62 163 GLN A O 1
ATOM 1235 N N . ALA A 1 164 ? 11.135 -8.438 -10.182 1.00 95.44 164 ALA A N 1
ATOM 1236 C CA . ALA A 1 164 ? 9.841 -9.068 -9.930 1.00 95.44 164 ALA A CA 1
ATOM 1237 C C . ALA A 1 164 ? 9.717 -10.450 -10.580 1.00 95.44 164 ALA A C 1
ATOM 1239 O O . ALA A 1 164 ? 9.102 -11.349 -10.007 1.00 95.44 164 ALA A O 1
ATOM 1240 N N . THR A 1 165 ? 10.242 -10.595 -11.800 1.00 94.75 165 THR A N 1
ATOM 1241 C CA . THR A 1 165 ? 10.190 -11.834 -12.581 1.00 94.75 165 THR A CA 1
ATOM 1242 C C . THR A 1 165 ? 11.158 -11.776 -13.766 1.00 94.75 165 THR A C 1
ATOM 1244 O O . THR A 1 165 ? 11.443 -10.685 -14.270 1.00 94.75 165 THR A O 1
ATOM 1247 N N . VAL A 1 166 ? 11.628 -12.934 -14.238 1.00 92.00 166 VAL A N 1
ATOM 1248 C CA . VAL A 1 166 ? 12.385 -13.067 -15.498 1.00 92.00 166 VAL A CA 1
ATOM 1249 C C . VAL A 1 166 ? 11.422 -13.294 -16.661 1.00 92.00 166 VAL A C 1
ATOM 1251 O O . VAL A 1 166 ? 11.511 -12.626 -17.693 1.00 92.00 166 VAL A O 1
ATOM 1254 N N . ASN A 1 167 ? 10.465 -14.206 -16.481 1.00 92.25 167 ASN A N 1
ATOM 1255 C CA . ASN A 1 167 ? 9.452 -14.535 -17.477 1.00 92.25 167 ASN A CA 1
ATOM 1256 C C . ASN A 1 167 ? 8.140 -13.768 -17.224 1.00 92.25 167 ASN A C 1
ATOM 1258 O O . ASN A 1 167 ? 7.804 -13.506 -16.066 1.00 92.25 167 ASN A O 1
ATOM 1262 N N . PRO A 1 168 ? 7.370 -13.409 -18.272 1.00 93.06 168 PRO A N 1
ATOM 1263 C CA . PRO A 1 168 ? 6.147 -12.608 -18.141 1.00 93.06 168 PRO A CA 1
ATOM 1264 C C . PRO A 1 168 ? 5.150 -13.170 -17.115 1.00 93.06 168 PRO A C 1
ATOM 1266 O O . PRO A 1 168 ? 4.668 -14.288 -17.272 1.00 93.06 168 PRO A O 1
ATOM 1269 N N . ASN A 1 169 ? 4.794 -12.381 -16.096 1.00 90.50 169 ASN A N 1
ATOM 1270 C CA . ASN A 1 169 ? 3.790 -12.714 -15.072 1.00 90.50 169 ASN A CA 1
ATOM 1271 C C . ASN A 1 169 ? 4.032 -14.018 -14.268 1.00 90.50 169 ASN A C 1
ATOM 1273 O O . ASN A 1 169 ? 3.098 -14.523 -13.642 1.00 90.50 169 ASN A O 1
ATOM 1277 N N . VAL A 1 170 ? 5.253 -14.573 -14.250 1.00 94.00 170 VAL A N 1
ATOM 1278 C CA . VAL A 1 170 ? 5.538 -15.865 -13.586 1.00 94.00 170 VAL A CA 1
ATOM 1279 C C . VAL A 1 170 ? 5.967 -15.705 -12.123 1.00 94.00 170 VAL A C 1
ATOM 1281 O O . VAL A 1 170 ? 5.595 -16.518 -11.277 1.00 94.00 170 VAL A O 1
ATOM 1284 N N . GLY A 1 171 ? 6.738 -14.666 -11.807 1.00 94.12 171 GLY A N 1
ATOM 1285 C CA . GLY A 1 171 ? 7.368 -14.473 -10.498 1.00 94.12 171 GLY A CA 1
ATOM 1286 C C . GLY A 1 171 ? 8.604 -15.347 -10.274 1.00 94.12 171 GLY A C 1
ATOM 1287 O O . GLY A 1 171 ? 8.892 -15.721 -9.137 1.00 94.12 171 GLY A O 1
ATOM 1288 N N . ASP A 1 172 ? 9.306 -15.729 -11.341 1.00 94.38 172 ASP A N 1
ATOM 1289 C CA . ASP A 1 172 ? 10.538 -16.514 -11.280 1.00 94.38 172 ASP A CA 1
ATOM 1290 C C . ASP A 1 172 ? 11.785 -15.621 -11.187 1.00 94.38 172 ASP A C 1
ATOM 1292 O O . ASP A 1 172 ? 11.830 -14.522 -11.732 1.00 94.38 172 ASP A O 1
ATOM 1296 N N . GLY A 1 173 ? 12.814 -16.079 -10.469 1.00 93.75 173 GLY A N 1
ATOM 1297 C CA . GLY A 1 173 ? 14.055 -15.312 -10.313 1.00 93.75 173 GLY A CA 1
ATOM 1298 C C . GLY A 1 173 ? 13.874 -13.973 -9.587 1.00 93.75 173 GLY A C 1
ATOM 1299 O O . GLY A 1 173 ? 14.534 -12.999 -9.937 1.00 93.75 173 GLY A O 1
ATOM 1300 N N . GLN A 1 174 ? 12.963 -13.895 -8.612 1.00 95.62 174 GLN A N 1
ATOM 1301 C CA . GLN A 1 174 ? 12.769 -12.687 -7.809 1.00 95.62 174 GLN A CA 1
ATOM 1302 C C . GLN A 1 174 ? 14.035 -12.294 -7.048 1.00 95.62 174 GLN A C 1
ATOM 1304 O O . GLN A 1 174 ? 14.682 -13.130 -6.420 1.00 95.62 174 GLN A O 1
ATOM 1309 N N . ILE A 1 175 ? 14.342 -10.999 -7.061 1.00 95.06 175 ILE A N 1
ATOM 1310 C CA . ILE A 1 175 ? 15.426 -10.394 -6.284 1.00 95.06 175 ILE A CA 1
ATOM 1311 C C . ILE A 1 175 ? 14.808 -9.237 -5.517 1.00 95.06 175 ILE A C 1
ATOM 1313 O O . ILE A 1 175 ? 14.220 -8.352 -6.130 1.00 95.06 175 ILE A O 1
ATOM 1317 N N . ASP A 1 176 ? 14.904 -9.265 -4.191 1.00 95.31 176 ASP A N 1
ATOM 1318 C CA . ASP A 1 176 ? 14.425 -8.196 -3.307 1.00 95.31 176 ASP A CA 1
ATOM 1319 C C . ASP A 1 176 ? 13.023 -7.642 -3.652 1.00 95.31 176 ASP A C 1
ATOM 1321 O O . ASP A 1 176 ? 12.774 -6.434 -3.635 1.00 95.31 176 ASP A O 1
ATOM 1325 N N . TRP A 1 177 ? 12.102 -8.532 -4.035 1.00 96.81 177 TRP A N 1
ATOM 1326 C CA . TRP A 1 177 ? 10.788 -8.126 -4.519 1.00 96.81 177 TRP A CA 1
ATOM 1327 C C . TRP A 1 177 ? 9.917 -7.533 -3.404 1.00 96.81 177 TRP A C 1
ATOM 1329 O O . TRP A 1 177 ? 9.896 -8.022 -2.272 1.00 96.81 177 TRP A O 1
ATOM 1339 N N . VAL A 1 178 ? 9.187 -6.465 -3.736 1.00 97.81 178 VAL A N 1
ATOM 1340 C CA . VAL A 1 178 ? 8.542 -5.588 -2.744 1.00 97.81 178 VAL A CA 1
ATOM 1341 C C . VAL A 1 178 ? 7.152 -6.036 -2.322 1.00 97.81 178 VAL A C 1
ATOM 1343 O O . VAL A 1 178 ? 6.739 -5.740 -1.202 1.00 97.81 178 VAL A O 1
ATOM 1346 N N . PHE A 1 179 ? 6.428 -6.742 -3.189 1.00 97.88 179 PHE A N 1
ATOM 1347 C CA . PHE A 1 179 ? 5.092 -7.228 -2.874 1.00 97.88 179 PHE A CA 1
ATOM 1348 C C . PHE A 1 179 ? 5.152 -8.644 -2.300 1.00 97.88 179 PHE A C 1
ATOM 1350 O O . PHE A 1 179 ? 5.812 -9.535 -2.836 1.00 97.88 179 PHE A O 1
ATOM 1357 N N . LYS A 1 180 ? 4.423 -8.873 -1.208 1.00 96.38 180 LYS A N 1
ATOM 1358 C CA . LYS A 1 180 ? 4.338 -10.174 -0.548 1.00 96.38 180 LYS A CA 1
ATOM 1359 C C . LYS A 1 180 ? 3.318 -11.082 -1.242 1.00 96.38 180 LYS A C 1
ATOM 1361 O O . LYS A 1 180 ? 2.327 -10.579 -1.777 1.00 96.38 180 LYS A O 1
ATOM 1366 N N . PRO A 1 181 ? 3.527 -12.410 -1.235 1.00 97.00 181 PRO A N 1
ATOM 1367 C CA . PRO A 1 181 ? 2.548 -13.380 -1.720 1.00 97.00 181 PRO A CA 1
ATOM 1368 C C . PRO A 1 181 ? 1.191 -13.293 -1.016 1.00 97.00 181 PRO A C 1
ATOM 1370 O O . PRO A 1 181 ? 1.139 -13.042 0.186 1.00 97.00 181 PRO A O 1
ATOM 1373 N N . ASN A 1 182 ? 0.106 -13.566 -1.748 1.00 96.50 182 ASN A N 1
ATOM 1374 C CA . ASN A 1 182 ? -1.262 -13.710 -1.227 1.00 96.50 182 ASN A CA 1
ATOM 1375 C C . ASN A 1 182 ? -1.708 -12.561 -0.305 1.00 96.50 182 ASN A C 1
ATOM 1377 O O . ASN A 1 182 ? -2.409 -12.782 0.681 1.00 96.50 182 ASN A O 1
ATOM 1381 N N . THR A 1 183 ? -1.265 -11.339 -0.591 1.00 96.69 183 THR A N 1
ATOM 1382 C CA . THR A 1 183 ? -1.429 -10.193 0.305 1.00 96.69 183 THR A CA 1
ATOM 1383 C C . THR A 1 183 ? -2.367 -9.171 -0.316 1.00 96.69 183 THR A C 1
ATOM 1385 O O . THR A 1 183 ? -2.229 -8.798 -1.483 1.00 96.69 183 THR A O 1
ATOM 1388 N N . GLU A 1 184 ? -3.342 -8.714 0.469 1.00 97.12 184 GLU A N 1
ATOM 1389 C CA . GLU A 1 184 ? -4.172 -7.571 0.107 1.00 97.12 184 GLU A CA 1
ATOM 1390 C C . GLU A 1 184 ? -3.405 -6.272 0.345 1.00 97.12 184 GLU A C 1
ATOM 1392 O O . GLU A 1 184 ? -2.860 -6.058 1.425 1.00 97.12 184 GLU A O 1
ATOM 1397 N N . TYR A 1 185 ? -3.402 -5.399 -0.659 1.00 97.44 185 TYR A N 1
ATOM 1398 C CA . TYR A 1 185 ? -2.811 -4.073 -0.575 1.00 97.44 185 TYR A CA 1
ATOM 1399 C C . TYR A 1 185 ? -3.889 -2.995 -0.642 1.00 97.44 185 TYR A C 1
ATOM 1401 O O . TYR A 1 185 ? -4.752 -3.012 -1.528 1.00 97.44 185 TYR A O 1
ATOM 1409 N N . ARG A 1 186 ? -3.826 -2.046 0.293 1.00 96.06 186 ARG A N 1
ATOM 1410 C CA . ARG A 1 186 ? -4.740 -0.903 0.402 1.00 96.06 186 ARG A CA 1
ATOM 1411 C C . ARG A 1 186 ? -3.982 0.414 0.321 1.00 96.06 186 ARG A C 1
ATOM 1413 O O . ARG A 1 186 ? -2.798 0.466 0.642 1.00 96.06 186 ARG A O 1
ATOM 1420 N N . ARG A 1 187 ? -4.671 1.479 -0.085 1.00 95.44 187 ARG A N 1
ATOM 1421 C CA . ARG A 1 187 ? -4.128 2.843 -0.011 1.00 95.44 187 ARG A CA 1
ATOM 1422 C C . ARG A 1 187 ? -3.912 3.268 1.443 1.00 95.44 187 ARG A C 1
ATOM 1424 O O . ARG A 1 187 ? -4.423 2.637 2.368 1.00 95.44 187 ARG A O 1
ATOM 1431 N N . ALA A 1 188 ? -3.210 4.383 1.636 1.00 92.31 188 ALA A N 1
ATOM 1432 C CA . ALA A 1 188 ? -2.919 4.975 2.946 1.00 92.31 188 ALA A CA 1
ATOM 1433 C C . ALA A 1 188 ? -4.157 5.333 3.801 1.00 92.31 188 ALA A C 1
ATOM 1435 O O . ALA A 1 188 ? -4.002 5.615 4.988 1.00 92.31 188 ALA A O 1
ATOM 1436 N N . ASP A 1 189 ? -5.366 5.319 3.226 1.00 90.38 189 ASP A N 1
ATOM 1437 C CA . ASP A 1 189 ? -6.640 5.466 3.946 1.00 90.38 189 ASP A CA 1
ATOM 1438 C C . ASP A 1 189 ? -7.047 4.205 4.742 1.00 90.38 189 ASP A C 1
ATOM 1440 O O . ASP A 1 189 ? -7.926 4.268 5.597 1.00 90.38 189 ASP A O 1
ATOM 1444 N N . GLY A 1 190 ? -6.423 3.050 4.477 1.00 89.50 190 GLY A N 1
ATOM 1445 C CA . GLY A 1 190 ? -6.717 1.767 5.127 1.00 89.50 190 GLY A CA 1
ATOM 1446 C C . GLY A 1 190 ? -8.032 1.107 4.707 1.00 89.50 190 GLY A C 1
ATOM 1447 O O . GLY A 1 190 ? -8.338 0.003 5.168 1.00 89.50 190 GLY A O 1
ATOM 1448 N N . ILE A 1 191 ? -8.786 1.730 3.806 1.00 91.31 191 ILE A N 1
ATOM 1449 C CA . ILE A 1 191 ? -10.126 1.306 3.388 1.00 91.31 191 ILE A CA 1
ATOM 1450 C C . ILE A 1 191 ? -10.102 0.874 1.920 1.00 91.31 191 ILE A C 1
ATOM 1452 O O . ILE A 1 191 ? -10.621 -0.189 1.576 1.00 91.31 191 ILE A O 1
ATOM 1456 N N . THR A 1 192 ? -9.462 1.654 1.052 1.00 95.81 192 THR A N 1
ATOM 1457 C CA . THR A 1 192 ? -9.508 1.454 -0.395 1.00 95.81 192 THR A CA 1
ATOM 1458 C C . THR A 1 192 ? -8.566 0.337 -0.821 1.00 95.81 192 THR A C 1
ATOM 1460 O O . THR A 1 192 ? -7.348 0.515 -0.914 1.00 95.81 192 THR A O 1
ATOM 1463 N N . LYS A 1 193 ? -9.138 -0.828 -1.134 1.00 97.31 193 LYS A N 1
ATOM 1464 C CA . LYS A 1 193 ? -8.413 -1.962 -1.713 1.00 97.31 193 LYS A CA 1
ATOM 1465 C C . LYS A 1 193 ? -7.916 -1.646 -3.121 1.00 97.31 193 LYS A C 1
ATOM 1467 O O . LYS A 1 193 ? -8.712 -1.333 -4.002 1.00 97.31 193 LYS A O 1
ATOM 1472 N N . VAL A 1 194 ? -6.613 -1.807 -3.339 1.00 98.31 194 VAL A N 1
ATOM 1473 C CA . VAL A 1 194 ? -5.964 -1.671 -4.651 1.00 98.31 194 VAL A CA 1
ATOM 1474 C C . VAL A 1 194 ? -5.949 -3.020 -5.360 1.00 98.31 194 VAL A C 1
ATOM 1476 O O . VAL A 1 194 ? -6.479 -3.150 -6.460 1.00 98.31 194 VAL A O 1
ATOM 1479 N N . MET A 1 195 ? -5.374 -4.041 -4.723 1.00 98.06 195 MET A N 1
ATOM 1480 C CA . MET A 1 195 ? -5.229 -5.377 -5.306 1.00 98.06 195 MET A CA 1
ATOM 1481 C C . MET A 1 195 ? -5.021 -6.455 -4.244 1.00 98.06 195 MET A C 1
ATOM 1483 O O . MET A 1 195 ? -4.733 -6.162 -3.084 1.00 98.06 195 MET A O 1
ATOM 1487 N N . THR A 1 196 ? -5.115 -7.712 -4.671 1.00 97.75 196 THR A N 1
ATOM 1488 C CA . THR A 1 196 ? -4.581 -8.865 -3.942 1.00 97.75 196 THR A CA 1
ATOM 1489 C C . THR A 1 196 ? -3.568 -9.559 -4.841 1.00 97.75 196 THR A C 1
ATOM 1491 O O . THR A 1 196 ? -3.869 -9.846 -5.999 1.00 97.75 196 THR A O 1
ATOM 1494 N N . THR A 1 197 ? -2.366 -9.800 -4.329 1.00 97.88 197 THR A N 1
ATOM 1495 C CA . THR A 1 197 ? -1.316 -10.502 -5.072 1.00 97.88 197 THR A CA 1
ATOM 1496 C C . THR A 1 197 ? -1.545 -12.011 -5.078 1.00 97.88 197 THR A C 1
ATOM 1498 O O . THR A 1 197 ? -2.191 -12.570 -4.194 1.00 97.88 197 THR A O 1
ATOM 1501 N N . ASN A 1 198 ? -0.993 -12.691 -6.079 1.00 96.69 198 ASN A N 1
ATOM 1502 C CA . ASN A 1 198 ? -0.974 -14.147 -6.160 1.00 96.69 198 ASN A CA 1
ATOM 1503 C C . ASN A 1 198 ? 0.089 -14.758 -5.222 1.00 96.69 198 ASN A C 1
ATOM 1505 O O . ASN A 1 198 ? 0.807 -14.055 -4.505 1.00 96.69 198 ASN A O 1
ATOM 1509 N N . SER A 1 199 ? 0.256 -16.080 -5.279 1.00 97.00 199 SER A N 1
ATOM 1510 C CA . SER A 1 199 ? 1.244 -16.827 -4.484 1.00 97.00 199 SER A CA 1
ATOM 1511 C C . SER A 1 199 ? 2.710 -16.491 -4.790 1.00 97.00 199 SER A C 1
ATOM 1513 O O . SER A 1 199 ? 3.607 -16.970 -4.101 1.00 97.00 199 SER A O 1
ATOM 1515 N N . LYS A 1 200 ? 2.964 -15.661 -5.805 1.00 96.94 200 LYS A N 1
ATOM 1516 C CA . LYS A 1 200 ? 4.281 -15.149 -6.196 1.00 96.94 200 LYS A CA 1
ATOM 1517 C C . LYS A 1 200 ? 4.452 -13.663 -5.877 1.00 96.94 200 LYS A C 1
ATOM 1519 O O . LYS A 1 200 ? 5.460 -13.075 -6.242 1.00 96.94 200 LYS A O 1
ATOM 1524 N N . GLY A 1 201 ? 3.479 -13.034 -5.218 1.00 97.00 201 GLY A N 1
ATOM 1525 C CA . GLY A 1 201 ? 3.543 -11.608 -4.903 1.00 97.00 201 GLY A CA 1
ATOM 1526 C C . GLY A 1 201 ? 3.343 -10.703 -6.121 1.00 97.00 201 GLY A C 1
ATOM 1527 O O . GLY A 1 201 ? 3.789 -9.564 -6.096 1.00 97.00 201 GLY A O 1
ATOM 1528 N N . LEU A 1 202 ? 2.694 -11.180 -7.188 1.00 97.38 202 LEU A N 1
ATOM 1529 C CA . LEU A 1 202 ? 2.381 -10.393 -8.389 1.00 97.38 202 LEU A CA 1
ATOM 1530 C C . LEU A 1 202 ? 0.868 -10.265 -8.591 1.00 97.38 202 LEU A C 1
ATOM 1532 O O . LEU A 1 202 ? 0.101 -11.104 -8.118 1.00 97.38 202 LEU A O 1
ATOM 1536 N N . PHE A 1 203 ? 0.434 -9.249 -9.337 1.00 97.06 203 PHE A N 1
ATOM 1537 C CA . PHE A 1 203 ? -0.940 -9.147 -9.835 1.00 97.06 203 PHE A CA 1
ATOM 1538 C C . PHE A 1 203 ? -0.983 -9.460 -11.335 1.00 97.06 203 PHE A C 1
ATOM 1540 O O . PHE A 1 203 ? -0.325 -8.796 -12.127 1.00 97.06 203 PHE A O 1
ATOM 1547 N N . ASP A 1 204 ? -1.748 -10.465 -11.750 1.00 92.62 204 ASP A N 1
ATOM 1548 C CA . ASP A 1 204 ? -1.772 -10.907 -13.148 1.00 92.62 204 ASP A CA 1
ATOM 1549 C C . ASP A 1 204 ? -2.722 -10.051 -14.002 1.00 92.62 204 ASP A C 1
ATOM 1551 O O . ASP A 1 204 ? -3.925 -10.309 -14.079 1.00 92.62 204 ASP A O 1
ATOM 1555 N N . PHE A 1 205 ? -2.167 -9.043 -14.681 1.00 93.94 205 PHE A N 1
ATOM 1556 C CA . PHE A 1 205 ? -2.922 -8.151 -15.568 1.00 93.94 205 PHE A CA 1
ATOM 1557 C C . PHE A 1 205 ? -3.500 -8.840 -16.813 1.00 93.94 205 PHE A C 1
ATOM 1559 O O . PHE A 1 205 ? -4.340 -8.250 -17.489 1.00 93.94 205 PHE A O 1
ATOM 1566 N N . SER A 1 206 ? -3.092 -10.077 -17.130 1.00 92.00 206 SER A N 1
ATOM 1567 C CA . SER A 1 206 ? -3.736 -10.857 -18.199 1.00 92.00 206 SER A CA 1
ATOM 1568 C C . SER A 1 206 ? -5.090 -11.433 -17.769 1.00 92.00 206 SER A C 1
ATOM 1570 O O . SER A 1 206 ? -5.904 -11.794 -18.616 1.00 92.00 206 SER A O 1
ATOM 1572 N N . LYS A 1 207 ? -5.349 -11.490 -16.455 1.00 91.56 207 LYS A N 1
ATOM 1573 C CA . LYS A 1 207 ? -6.568 -12.053 -15.856 1.00 91.56 207 LYS A CA 1
ATOM 1574 C C . LYS A 1 207 ? -7.512 -11.000 -15.281 1.00 91.56 207 LYS A C 1
ATOM 1576 O O . LYS A 1 207 ? -8.575 -11.358 -14.779 1.00 91.56 207 LYS A O 1
ATOM 1581 N N . GLY A 1 208 ? -7.151 -9.719 -15.335 1.00 94.38 208 GLY A N 1
ATOM 1582 C CA . GLY A 1 208 ? -8.007 -8.641 -14.855 1.00 94.38 208 GLY A CA 1
ATOM 1583 C C . GLY A 1 208 ? -7.286 -7.313 -14.658 1.00 94.38 208 GLY A C 1
ATOM 1584 O O . GLY A 1 208 ? -6.173 -7.090 -15.130 1.00 94.38 208 GLY A O 1
ATOM 1585 N N . SER A 1 209 ? -7.949 -6.419 -13.934 1.00 97.50 209 SER A N 1
ATOM 1586 C CA . SER A 1 209 ? -7.459 -5.095 -13.551 1.00 97.50 209 SER A CA 1
ATOM 1587 C C . SER A 1 209 ? -7.397 -4.963 -12.031 1.00 97.50 209 SER A C 1
ATOM 1589 O O . SER A 1 209 ? -8.087 -5.690 -11.313 1.00 97.50 209 SER A O 1
ATOM 1591 N N . LEU A 1 210 ? -6.612 -4.005 -11.535 1.00 98.25 210 LEU A N 1
ATOM 1592 C CA . LEU A 1 210 ? -6.647 -3.612 -10.126 1.00 98.25 210 LEU A CA 1
ATOM 1593 C C . LEU A 1 210 ? -8.090 -3.268 -9.717 1.00 98.25 210 LEU A C 1
ATOM 1595 O O . LEU A 1 210 ? -8.865 -2.755 -10.527 1.00 98.25 210 LEU A O 1
ATOM 1599 N N . THR A 1 211 ? -8.442 -3.526 -8.456 1.00 98.25 211 THR A N 1
ATOM 1600 C CA . THR A 1 211 ? -9.750 -3.153 -7.894 1.00 98.25 211 THR A CA 1
ATOM 1601 C C . THR A 1 211 ? -9.902 -1.636 -7.854 1.00 98.25 211 THR A C 1
ATOM 1603 O O . THR A 1 211 ? -10.943 -1.106 -8.225 1.00 98.25 211 THR A O 1
ATOM 1606 N N . ASN A 1 212 ? -8.840 -0.943 -7.447 1.00 98.38 212 ASN A N 1
ATOM 1607 C CA . ASN A 1 212 ? -8.706 0.504 -7.540 1.00 98.38 212 ASN A CA 1
ATOM 1608 C C . ASN A 1 212 ? -7.286 0.843 -7.991 1.00 98.38 212 ASN A C 1
ATOM 1610 O O . ASN A 1 212 ? -6.362 0.049 -7.834 1.00 98.38 212 ASN A O 1
ATOM 1614 N N . SER A 1 213 ? -7.103 2.038 -8.539 1.00 97.88 213 SER A N 1
ATOM 1615 C CA . SER A 1 213 ? -5.794 2.547 -8.943 1.00 97.88 213 SER A CA 1
ATOM 1616 C C . SER A 1 213 ? -4.890 2.815 -7.724 1.00 97.88 213 SER A C 1
ATOM 1618 O O . SER A 1 213 ? -5.375 2.861 -6.589 1.00 97.88 213 SER A O 1
ATOM 1620 N N . PHE A 1 214 ? -3.585 3.014 -7.915 1.00 97.12 214 PHE A N 1
ATOM 1621 C CA . PHE A 1 214 ? -2.667 3.297 -6.799 1.00 97.12 214 PHE A CA 1
ATOM 1622 C C . PHE A 1 214 ? -2.962 4.634 -6.104 1.00 97.12 214 PHE A C 1
ATOM 1624 O O . PHE A 1 214 ? -2.833 4.724 -4.888 1.00 97.12 214 PHE A O 1
ATOM 1631 N N . GLU A 1 215 ? -3.430 5.630 -6.857 1.00 93.12 215 GLU A N 1
ATOM 1632 C CA . GLU A 1 215 ? -3.851 6.943 -6.363 1.00 93.12 215 GLU A CA 1
ATOM 1633 C C . GLU A 1 215 ? -5.207 7.319 -6.980 1.00 93.12 215 GLU A C 1
ATOM 1635 O O . GLU A 1 215 ? -5.478 6.987 -8.136 1.00 93.12 215 GLU A O 1
ATOM 1640 N N . GLY A 1 216 ? -6.083 7.965 -6.206 1.00 86.81 216 GLY A N 1
ATOM 1641 C CA . GLY A 1 216 ? -7.430 8.354 -6.644 1.00 86.81 216 GLY A CA 1
ATOM 1642 C C . GLY A 1 216 ? -7.679 9.861 -6.672 1.00 86.81 216 GLY A C 1
ATOM 1643 O O . GLY A 1 216 ? -8.537 10.311 -7.425 1.00 86.81 216 GLY A O 1
ATOM 1644 N N . SER A 1 217 ? -6.939 10.634 -5.880 1.00 84.62 217 SER A N 1
ATOM 1645 C CA . SER A 1 217 ? -7.173 12.065 -5.664 1.00 84.62 217 SER A CA 1
ATOM 1646 C C . SER A 1 217 ? -6.379 12.956 -6.619 1.00 84.62 217 SER A C 1
ATOM 1648 O O . SER A 1 217 ? -6.919 13.922 -7.152 1.00 84.62 217 SER A O 1
ATOM 1650 N N . VAL A 1 218 ? -5.124 12.601 -6.900 1.00 83.19 218 VAL A N 1
ATOM 1651 C CA . VAL A 1 218 ? -4.210 13.395 -7.731 1.00 83.19 218 VAL A CA 1
ATOM 1652 C C . VAL A 1 218 ? -3.696 12.592 -8.917 1.00 83.19 218 VAL A C 1
ATOM 1654 O O . VAL A 1 218 ? -3.508 11.378 -8.838 1.00 83.19 218 VAL A O 1
ATOM 1657 N N . ASP A 1 219 ? -3.497 13.261 -10.050 1.00 86.81 219 ASP A N 1
ATOM 1658 C CA . ASP A 1 219 ? -2.799 12.657 -11.182 1.00 86.81 219 ASP A CA 1
ATOM 1659 C C . ASP A 1 219 ? -1.305 12.607 -10.877 1.00 86.81 219 ASP A C 1
ATOM 1661 O O . ASP A 1 219 ? -0.670 13.636 -10.639 1.00 86.81 219 ASP A O 1
ATOM 1665 N N . ALA A 1 220 ? -0.744 11.401 -10.887 1.00 92.31 220 ALA A N 1
ATOM 1666 C CA . ALA A 1 220 ? 0.681 11.182 -10.714 1.00 92.31 220 ALA A CA 1
ATOM 1667 C C . ALA A 1 220 ? 1.161 10.049 -11.621 1.00 92.31 220 ALA A C 1
ATOM 1669 O O . ALA A 1 220 ? 0.428 9.116 -11.958 1.00 92.31 220 ALA A O 1
ATOM 1670 N N . TYR A 1 221 ? 2.428 10.124 -11.996 1.00 96.25 221 TYR A N 1
ATOM 1671 C CA . TYR A 1 221 ? 3.163 9.021 -12.590 1.00 96.25 221 TYR A CA 1
ATOM 1672 C C . TYR A 1 221 ? 4.228 8.550 -11.606 1.00 96.25 221 TYR A C 1
ATOM 1674 O O . TYR A 1 221 ? 4.711 9.317 -10.777 1.00 96.25 221 TYR A O 1
ATOM 1682 N N . ILE A 1 222 ? 4.575 7.272 -11.674 1.00 97.50 222 ILE A N 1
ATOM 1683 C CA . ILE A 1 222 ? 5.570 6.656 -10.792 1.00 97.50 222 ILE A CA 1
ATOM 1684 C C . ILE A 1 222 ? 6.687 6.051 -11.621 1.00 97.50 222 ILE A C 1
ATOM 1686 O O . ILE A 1 222 ? 6.413 5.408 -12.630 1.00 97.50 222 ILE A O 1
ATOM 1690 N N . TRP A 1 223 ? 7.933 6.226 -11.198 1.00 96.44 223 TRP A N 1
ATOM 1691 C CA . TRP A 1 223 ? 9.048 5.474 -11.766 1.00 96.44 223 TRP A CA 1
ATOM 1692 C C . TRP A 1 223 ? 8.917 4.001 -11.380 1.00 96.44 223 TRP A C 1
ATOM 1694 O O . TRP A 1 223 ? 8.634 3.693 -10.224 1.00 96.44 223 TRP A O 1
ATOM 1704 N N . THR A 1 224 ? 9.084 3.093 -12.344 1.00 96.19 224 THR A N 1
ATOM 1705 C CA . THR A 1 224 ? 8.927 1.651 -12.089 1.00 96.19 224 THR A CA 1
ATOM 1706 C C . THR A 1 224 ? 10.081 0.825 -12.622 1.00 96.19 224 THR A C 1
ATOM 1708 O O . THR A 1 224 ? 10.535 -0.075 -11.926 1.00 96.19 224 THR A O 1
ATOM 1711 N N . GLY A 1 225 ? 10.543 1.093 -13.849 1.00 93.25 225 GLY A N 1
ATOM 1712 C CA . GLY A 1 225 ? 11.469 0.202 -14.563 1.00 93.25 225 GLY A CA 1
ATOM 1713 C C . GLY A 1 225 ? 10.845 -1.126 -15.003 1.00 93.25 225 GLY A C 1
ATOM 1714 O O . GLY A 1 225 ? 11.572 -2.063 -15.327 1.00 93.25 225 GLY A O 1
ATOM 1715 N N . LEU A 1 226 ? 9.511 -1.236 -14.993 1.00 95.38 226 LEU A N 1
ATOM 1716 C CA . LEU A 1 226 ? 8.774 -2.473 -15.267 1.00 95.38 226 LEU A CA 1
ATOM 1717 C C . LEU A 1 226 ? 8.116 -2.455 -16.650 1.00 95.38 226 LEU A C 1
ATOM 1719 O O . LEU A 1 226 ? 7.461 -1.480 -17.032 1.00 95.38 226 LEU A O 1
ATOM 1723 N N . TYR A 1 227 ? 8.187 -3.573 -17.370 1.00 95.25 227 TYR A N 1
ATOM 1724 C CA . TYR A 1 227 ? 7.248 -3.855 -18.456 1.00 95.25 227 TYR A CA 1
ATOM 1725 C C . TYR A 1 227 ? 5.841 -4.147 -17.906 1.00 95.25 227 TYR A C 1
ATOM 1727 O O . TYR A 1 227 ? 5.642 -4.377 -16.713 1.00 95.25 227 TYR A O 1
ATOM 1735 N N . SER A 1 228 ? 4.839 -4.139 -18.787 1.00 95.44 228 SER A N 1
ATOM 1736 C CA . SER A 1 228 ? 3.425 -4.358 -18.440 1.00 95.44 228 SER A CA 1
ATOM 1737 C C . SER A 1 228 ? 3.113 -5.759 -17.892 1.00 95.44 228 SER A C 1
ATOM 1739 O O . SER A 1 228 ? 2.000 -5.994 -17.427 1.00 95.44 228 SER A O 1
ATOM 1741 N N . ASP A 1 229 ? 4.082 -6.672 -17.939 1.00 94.88 229 ASP A N 1
ATOM 1742 C CA . ASP A 1 229 ? 4.011 -8.066 -17.499 1.00 94.88 229 ASP A CA 1
ATOM 1743 C C . ASP A 1 229 ? 4.978 -8.382 -16.343 1.00 94.88 229 ASP A C 1
ATOM 1745 O O . ASP A 1 229 ? 5.396 -9.528 -16.160 1.00 94.88 229 ASP A O 1
ATOM 1749 N N . TRP A 1 230 ? 5.335 -7.349 -15.572 1.00 95.62 230 TRP A N 1
ATOM 1750 C CA . TRP A 1 230 ? 6.223 -7.386 -14.404 1.00 95.62 230 TRP A CA 1
ATOM 1751 C C . TRP A 1 230 ? 7.690 -7.692 -14.679 1.00 95.62 230 TRP A C 1
ATOM 1753 O O . TRP A 1 230 ? 8.491 -7.658 -13.747 1.00 95.62 230 TRP A O 1
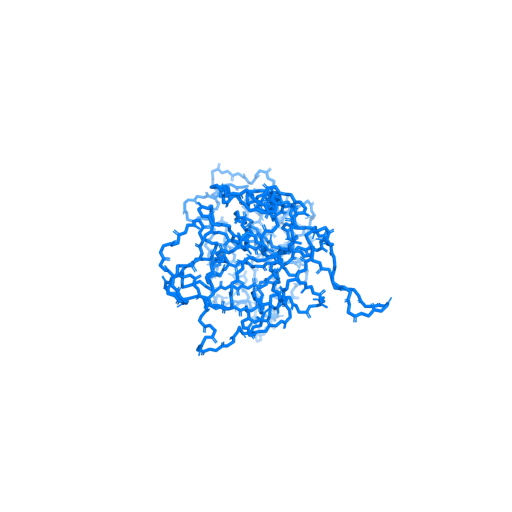ATOM 1763 N N . ARG A 1 231 ? 8.094 -7.963 -15.920 1.00 94.38 231 ARG A N 1
ATOM 1764 C CA . ARG A 1 231 ? 9.519 -8.124 -16.206 1.00 94.38 231 ARG A CA 1
ATOM 1765 C C . ARG A 1 231 ? 10.258 -6.821 -15.930 1.00 94.38 231 ARG A C 1
ATOM 1767 O O . ARG A 1 231 ? 9.802 -5.743 -16.322 1.00 94.38 231 ARG A O 1
ATOM 1774 N N . THR A 1 232 ? 11.418 -6.936 -15.293 1.00 88.25 232 THR A N 1
ATOM 1775 C CA . THR A 1 232 ? 12.375 -5.831 -15.222 1.00 88.25 232 THR A CA 1
ATOM 1776 C C . THR A 1 232 ? 12.790 -5.463 -16.637 1.00 88.25 232 THR A C 1
ATOM 1778 O O . THR A 1 232 ? 13.067 -6.346 -17.455 1.00 88.25 232 THR A O 1
ATOM 1781 N N . VAL A 1 233 ? 12.806 -4.168 -16.952 1.00 82.00 233 VAL A N 1
ATOM 1782 C CA . VAL A 1 233 ? 13.293 -3.729 -18.256 1.00 82.00 233 VAL A CA 1
ATOM 1783 C C . VAL A 1 233 ? 14.736 -4.202 -18.430 1.00 82.00 233 VAL A C 1
ATOM 1785 O O . VAL A 1 233 ? 15.583 -3.969 -17.579 1.00 82.00 233 VAL A O 1
ATOM 1788 N N . ALA A 1 234 ? 15.011 -4.891 -19.535 1.00 65.69 234 ALA A N 1
ATOM 1789 C CA . ALA A 1 234 ? 16.334 -5.446 -19.816 1.00 65.69 234 ALA A CA 1
ATOM 1790 C C . ALA A 1 234 ? 17.324 -4.402 -20.362 1.00 65.69 234 ALA A C 1
ATOM 1792 O O . ALA A 1 234 ? 18.526 -4.648 -20.397 1.00 65.69 234 ALA A O 1
ATOM 1793 N N . THR A 1 23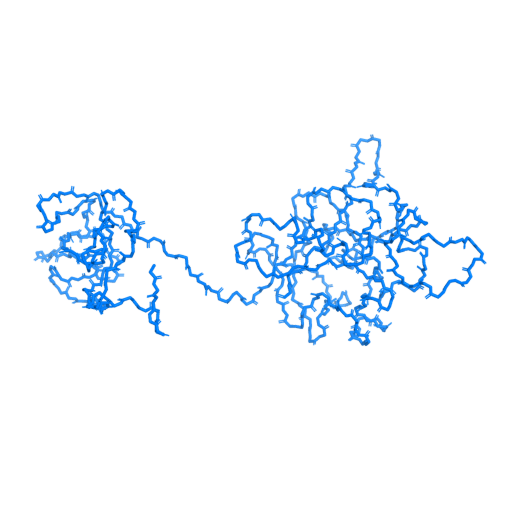5 ? 16.829 -3.251 -20.827 1.00 65.56 235 THR A N 1
ATOM 1794 C CA . THR A 1 235 ? 17.634 -2.217 -21.482 1.00 65.56 235 THR A CA 1
ATOM 1795 C C . THR A 1 235 ? 17.903 -1.036 -20.557 1.00 65.56 235 THR A C 1
ATOM 1797 O O . THR A 1 235 ? 16.975 -0.400 -20.056 1.00 65.56 235 THR A O 1
ATOM 1800 N N . TYR A 1 236 ? 19.174 -0.663 -20.434 1.00 66.88 236 TYR A N 1
ATOM 1801 C CA . TYR A 1 236 ? 19.652 0.466 -19.624 1.00 66.88 236 TYR A CA 1
ATOM 1802 C C . TYR A 1 236 ? 19.007 1.819 -19.975 1.00 66.88 236 TYR A C 1
ATOM 1804 O O . TYR A 1 236 ? 18.981 2.734 -19.156 1.00 66.88 236 TYR A O 1
ATOM 1812 N N . SER A 1 237 ? 18.450 1.959 -21.182 1.00 72.19 237 SER A N 1
ATOM 1813 C CA . SER A 1 237 ? 17.838 3.200 -21.665 1.00 72.19 237 SER A CA 1
ATOM 1814 C C . SER A 1 237 ? 16.527 3.591 -20.980 1.00 72.19 237 SER A C 1
ATOM 1816 O O . SER A 1 237 ? 16.071 4.706 -21.218 1.00 72.19 237 SER A O 1
ATOM 1818 N N . GLU A 1 238 ? 15.918 2.712 -20.173 1.00 86.06 238 GLU A N 1
ATOM 1819 C CA . GLU A 1 238 ? 14.629 2.974 -19.507 1.00 86.06 238 GLU A CA 1
ATOM 1820 C C . GLU A 1 238 ? 14.682 2.852 -17.970 1.00 86.06 238 GLU A C 1
ATOM 1822 O O . GLU A 1 238 ? 13.652 2.631 -17.325 1.00 86.06 238 GLU A O 1
ATOM 1827 N N . MET A 1 239 ? 15.868 2.994 -17.376 1.00 85.56 239 MET A N 1
ATOM 1828 C CA . MET A 1 239 ? 16.089 2.860 -15.928 1.00 85.56 239 MET A CA 1
ATOM 1829 C C . MET A 1 239 ? 17.047 3.912 -15.359 1.00 85.56 239 MET A C 1
ATOM 1831 O O . MET A 1 239 ? 17.730 3.645 -14.377 1.00 85.56 239 MET A O 1
ATOM 1835 N N . CYS A 1 240 ? 17.110 5.094 -15.980 1.00 86.19 240 CYS A N 1
ATOM 1836 C CA . CYS A 1 240 ? 17.828 6.252 -15.436 1.00 86.19 240 CYS A CA 1
ATOM 1837 C C . CYS A 1 240 ? 19.244 5.946 -14.953 1.00 86.19 240 CYS A C 1
ATOM 1839 O O . CYS A 1 240 ? 19.588 6.149 -13.795 1.00 86.19 240 CYS A O 1
ATOM 1841 N N . HIS A 1 241 ? 20.049 5.422 -15.872 1.00 78.50 241 HIS A N 1
ATOM 1842 C CA . HIS A 1 241 ? 21.445 5.108 -15.632 1.00 78.50 241 HIS A CA 1
ATOM 1843 C C . HIS A 1 241 ? 22.320 5.835 -16.655 1.00 78.50 241 HIS A C 1
ATOM 1845 O O . HIS A 1 241 ? 22.023 5.833 -17.857 1.00 78.50 241 HIS A O 1
ATOM 1851 N N . ASP A 1 242 ? 23.386 6.466 -16.171 1.00 66.81 242 ASP A N 1
ATOM 1852 C CA . ASP A 1 242 ? 24.366 7.162 -16.999 1.00 66.81 242 ASP A CA 1
ATOM 1853 C C . ASP A 1 242 ? 25.342 6.153 -17.623 1.00 66.81 242 ASP A C 1
ATOM 1855 O O . ASP A 1 242 ? 26.450 5.945 -17.134 1.00 66.81 242 ASP A O 1
ATOM 1859 N N . VAL A 1 243 ? 24.951 5.521 -18.736 1.00 61.19 243 VAL A N 1
ATOM 1860 C CA . VAL A 1 243 ? 25.917 4.797 -19.580 1.00 61.19 243 VAL A CA 1
ATOM 1861 C C . VAL A 1 243 ? 26.489 5.716 -20.661 1.00 61.19 243 VAL A C 1
ATOM 1863 O O . VAL A 1 243 ? 25.730 6.405 -21.353 1.00 61.19 243 VAL A O 1
ATOM 1866 N N . PRO A 1 244 ? 27.812 5.697 -20.911 1.00 54.78 244 PRO A N 1
ATOM 1867 C CA . PRO A 1 244 ? 28.356 6.230 -22.149 1.00 54.78 244 PRO A CA 1
ATOM 1868 C C . PRO A 1 244 ? 27.679 5.518 -23.321 1.00 54.78 244 PRO A C 1
ATOM 1870 O O . PRO A 1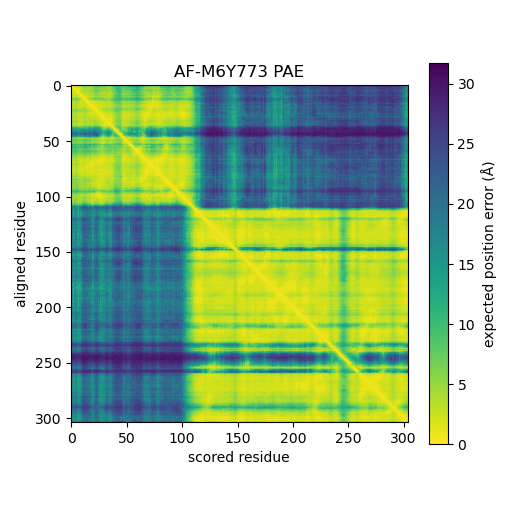 244 ? 27.604 4.291 -23.338 1.00 54.78 244 PRO A O 1
ATOM 1873 N N . ARG A 1 245 ? 27.239 6.275 -24.332 1.00 52.47 245 ARG A N 1
ATOM 1874 C CA . ARG A 1 245 ? 26.502 5.807 -25.527 1.00 52.47 245 ARG A CA 1
ATOM 1875 C C . ARG A 1 245 ? 27.172 4.643 -26.301 1.00 52.47 245 ARG A C 1
ATOM 1877 O O . ARG A 1 245 ? 26.564 4.116 -27.223 1.00 52.47 245 ARG A O 1
ATOM 1884 N N . PHE A 1 246 ? 28.397 4.250 -25.930 1.00 51.69 246 PHE A N 1
ATOM 1885 C CA . PHE A 1 246 ? 29.211 3.192 -26.540 1.00 51.69 246 PHE A CA 1
ATOM 1886 C C . PHE A 1 246 ? 29.984 2.295 -25.542 1.00 51.69 246 PHE A C 1
ATOM 1888 O O . PHE A 1 246 ? 30.857 1.539 -25.961 1.00 51.69 246 PHE A O 1
ATOM 1895 N N . GLY A 1 247 ? 29.697 2.349 -24.236 1.00 50.47 247 GLY A N 1
ATOM 1896 C CA . GLY A 1 247 ? 30.339 1.480 -23.241 1.00 50.47 247 GLY A CA 1
ATOM 1897 C C . GLY A 1 247 ? 29.472 0.269 -22.907 1.00 50.47 247 GLY A C 1
ATOM 1898 O O . GLY A 1 247 ? 28.361 0.435 -22.413 1.00 50.47 247 GLY A O 1
ATOM 1899 N N . LEU A 1 248 ? 29.971 -0.946 -23.146 1.00 47.16 248 LEU A N 1
ATOM 1900 C CA . LEU A 1 248 ? 29.378 -2.167 -22.598 1.00 47.16 248 LEU A CA 1
ATOM 1901 C C . LEU A 1 248 ? 29.656 -2.169 -21.084 1.00 47.16 248 LEU A C 1
ATOM 1903 O O . LEU A 1 248 ? 30.738 -2.569 -20.658 1.00 47.16 248 LEU A O 1
ATOM 1907 N N . THR A 1 249 ? 28.741 -1.638 -20.274 1.00 53.53 249 THR A N 1
ATOM 1908 C CA . THR A 1 249 ? 28.882 -1.674 -18.812 1.00 53.53 249 THR A CA 1
ATOM 1909 C C . THR A 1 249 ? 28.224 -2.948 -18.284 1.00 53.53 249 THR A C 1
ATOM 1911 O O . THR A 1 249 ? 27.149 -3.350 -18.725 1.00 53.53 249 THR A O 1
ATOM 1914 N N . THR A 1 250 ? 28.878 -3.614 -17.335 1.00 55.97 250 THR A N 1
ATOM 1915 C CA . THR A 1 250 ? 28.254 -4.658 -16.504 1.00 55.97 250 THR A CA 1
ATOM 1916 C C . THR A 1 250 ? 27.489 -4.049 -15.329 1.00 55.97 250 THR A C 1
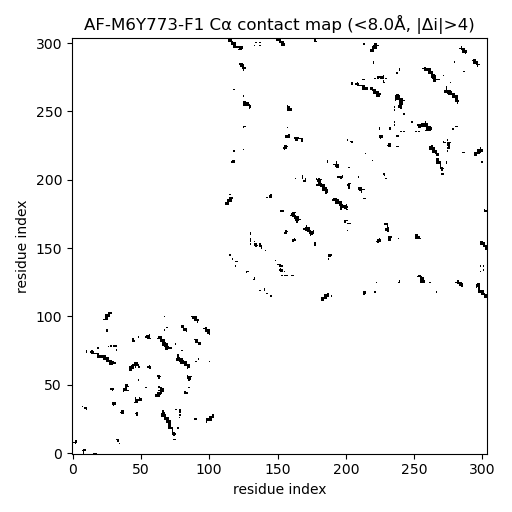ATOM 1918 O O . THR A 1 250 ? 27.076 -4.777 -14.429 1.00 55.97 250 THR A O 1
ATOM 1921 N N . ASP A 1 251 ? 27.361 -2.719 -15.293 1.00 62.62 251 ASP A N 1
ATOM 1922 C CA . ASP A 1 251 ? 26.691 -2.022 -14.211 1.00 62.62 251 ASP A CA 1
ATOM 1923 C C . ASP A 1 251 ? 25.184 -2.116 -14.412 1.00 62.62 251 ASP A C 1
ATOM 1925 O O . ASP A 1 251 ? 24.622 -1.678 -15.414 1.00 62.62 251 ASP A O 1
ATOM 1929 N N . THR A 1 252 ? 24.537 -2.765 -13.460 1.00 63.34 252 THR A N 1
ATOM 1930 C CA . THR A 1 252 ? 23.098 -2.979 -13.442 1.00 63.34 252 THR A CA 1
ATOM 1931 C C . THR A 1 252 ? 22.441 -2.186 -12.317 1.00 63.34 252 THR A C 1
ATOM 1933 O O . THR A 1 252 ? 21.331 -2.522 -11.912 1.00 63.34 252 THR A O 1
ATOM 1936 N N . SER A 1 253 ? 23.125 -1.182 -11.753 1.00 72.62 253 SER A N 1
ATOM 1937 C CA . SER A 1 253 ? 22.647 -0.484 -10.563 1.00 72.62 253 SER A CA 1
ATOM 1938 C C . SER A 1 253 ? 21.313 0.224 -10.778 1.00 72.62 253 SER A C 1
ATOM 1940 O O . SER A 1 253 ? 20.425 0.039 -9.943 1.00 72.62 253 SER A O 1
ATOM 1942 N N . GLY A 1 254 ? 21.146 0.912 -11.918 1.00 81.19 254 GLY A N 1
ATOM 1943 C CA . GLY A 1 254 ? 19.930 1.642 -12.295 1.00 81.19 254 GLY A CA 1
ATOM 1944 C C . GLY A 1 254 ? 19.586 2.782 -11.327 1.00 81.19 254 GLY A C 1
ATOM 1945 O O . GLY A 1 254 ? 19.882 2.716 -10.139 1.00 81.19 254 GLY A O 1
ATOM 1946 N N . TRP A 1 255 ? 18.904 3.824 -11.805 1.00 89.44 255 TRP A N 1
ATOM 1947 C CA . TRP A 1 255 ? 18.393 4.919 -10.958 1.00 89.44 255 TRP A CA 1
ATOM 1948 C C . TRP A 1 255 ? 19.473 5.671 -10.164 1.00 89.44 255 TRP A C 1
ATOM 1950 O O . TRP A 1 255 ? 19.205 6.216 -9.093 1.00 89.44 255 TRP A O 1
ATOM 1960 N N . GLU A 1 256 ? 20.692 5.667 -10.688 1.00 83.88 256 GLU A N 1
ATOM 1961 C CA . GLU A 1 256 ? 21.866 6.379 -10.193 1.00 83.88 256 GLU A CA 1
ATOM 1962 C C . GLU A 1 256 ? 22.341 7.235 -11.374 1.00 83.88 256 GLU A C 1
ATOM 1964 O O . GLU A 1 256 ? 23.044 6.747 -12.266 1.00 83.88 256 GLU A O 1
ATOM 1969 N N . GLY A 1 257 ? 21.860 8.479 -11.436 1.00 75.62 257 GLY A N 1
ATOM 1970 C CA . GLY A 1 257 ? 22.185 9.432 -12.498 1.00 75.62 257 GLY A CA 1
ATOM 1971 C C . GLY A 1 257 ? 21.001 9.981 -13.301 1.00 75.62 257 GLY A C 1
ATOM 1972 O O . GLY A 1 257 ? 19.835 9.615 -13.134 1.00 75.62 257 GLY A O 1
ATOM 1973 N N . ASN A 1 258 ? 21.322 10.898 -14.215 1.00 68.50 258 ASN A N 1
ATOM 1974 C CA . ASN A 1 258 ? 20.352 11.650 -15.022 1.00 68.50 258 ASN A CA 1
ATOM 1975 C C . ASN A 1 258 ? 20.313 11.174 -16.484 1.00 68.50 258 ASN A C 1
ATOM 1977 O O . ASN A 1 258 ? 20.067 11.971 -17.393 1.00 68.50 258 ASN A O 1
ATOM 1981 N N . GLY A 1 259 ? 20.547 9.875 -16.686 1.00 70.19 259 GLY A N 1
ATOM 1982 C CA . GLY A 1 259 ? 20.697 9.253 -17.997 1.00 70.19 259 GLY A CA 1
ATOM 1983 C C . GLY A 1 259 ? 19.434 9.271 -18.858 1.00 70.19 259 GLY A C 1
ATOM 1984 O O . GLY A 1 259 ? 18.463 9.969 -18.582 1.00 70.19 259 GLY A O 1
ATOM 1985 N N . ASN A 1 260 ? 19.448 8.471 -19.928 1.00 77.56 260 ASN A N 1
ATOM 1986 C CA . ASN A 1 260 ? 18.480 8.500 -21.035 1.00 77.56 260 ASN A CA 1
ATOM 1987 C C . ASN A 1 260 ? 17.015 8.735 -20.622 1.00 77.56 260 ASN A C 1
ATOM 1989 O O . ASN A 1 260 ? 16.493 9.847 -20.683 1.00 77.56 260 ASN A O 1
ATOM 1993 N N . SER A 1 261 ? 16.291 7.674 -20.296 1.00 88.50 261 SER A N 1
ATOM 1994 C CA . SER A 1 261 ? 14.892 7.743 -19.911 1.00 88.50 261 SER A CA 1
ATOM 1995 C C . SER A 1 261 ? 14.613 6.708 -18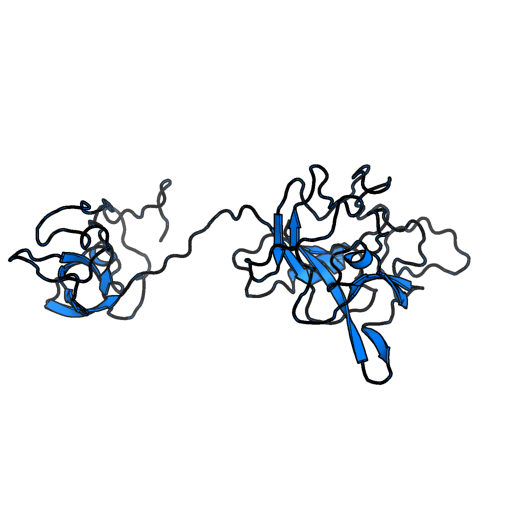.835 1.00 88.50 261 SER A C 1
ATOM 1997 O O . SER A 1 261 ? 15.405 5.797 -18.596 1.00 88.50 261 SER A O 1
ATOM 1999 N N . GLY A 1 262 ? 13.488 6.867 -18.155 1.00 91.38 262 GLY A N 1
ATOM 2000 C CA . GLY A 1 262 ? 12.980 5.895 -17.201 1.00 91.38 262 GLY A CA 1
ATOM 2001 C C . GLY A 1 262 ? 11.555 5.512 -17.559 1.00 91.38 262 GLY A C 1
ATOM 2002 O O . GLY A 1 262 ? 10.786 6.339 -18.062 1.00 91.38 262 GLY A O 1
ATOM 2003 N N . ARG A 1 263 ? 11.203 4.252 -17.321 1.00 94.25 263 ARG A N 1
ATOM 2004 C CA . ARG A 1 263 ? 9.844 3.754 -17.526 1.00 94.25 263 ARG A CA 1
ATOM 2005 C C . ARG A 1 263 ? 8.940 4.112 -16.352 1.00 94.25 263 ARG A C 1
ATOM 2007 O O . ARG A 1 263 ? 9.335 4.001 -15.189 1.00 94.25 263 ARG A O 1
ATOM 2014 N N . LEU A 1 264 ? 7.725 4.529 -16.695 1.00 95.81 264 LEU A N 1
ATOM 2015 C CA . LEU A 1 264 ? 6.726 5.065 -15.781 1.00 95.81 264 LEU A CA 1
ATOM 2016 C C . LEU A 1 264 ? 5.475 4.202 -15.723 1.00 95.81 264 LEU A C 1
ATOM 2018 O O . LEU A 1 264 ? 5.043 3.690 -16.750 1.00 95.81 264 LEU A O 1
ATOM 2022 N N . GLY A 1 265 ? 4.829 4.153 -14.565 1.00 97.31 265 GLY A N 1
ATOM 2023 C CA . GLY A 1 265 ? 3.447 3.721 -14.380 1.00 97.31 265 GLY A CA 1
ATOM 2024 C C . GLY A 1 265 ? 2.494 4.906 -14.185 1.00 97.31 265 GLY A C 1
ATOM 2025 O O . GLY A 1 265 ? 2.898 5.959 -13.693 1.00 97.31 265 GLY A O 1
ATOM 2026 N N . ASN A 1 266 ? 1.223 4.744 -14.564 1.00 96.62 266 ASN A N 1
ATOM 2027 C CA . ASN A 1 266 ? 0.159 5.728 -14.338 1.00 96.62 266 ASN A CA 1
ATOM 2028 C C . ASN A 1 266 ? -0.650 5.380 -13.081 1.00 96.62 266 ASN A C 1
ATOM 2030 O O . ASN A 1 266 ? -1.397 4.401 -13.079 1.00 96.62 266 ASN A O 1
ATOM 2034 N N . THR A 1 267 ? -0.562 6.200 -12.032 1.00 96.50 267 THR A N 1
ATOM 2035 C CA . THR A 1 267 ? -1.144 5.868 -10.721 1.00 96.50 267 THR A CA 1
ATOM 2036 C C . THR A 1 267 ? -2.668 5.848 -10.702 1.00 96.50 267 THR A C 1
ATOM 2038 O O . THR A 1 267 ? -3.218 5.229 -9.793 1.00 96.50 267 THR A O 1
ATOM 2041 N N . LYS A 1 268 ? -3.345 6.454 -11.691 1.00 95.00 268 LYS A N 1
ATOM 2042 C CA . LYS A 1 268 ? -4.806 6.403 -11.878 1.00 95.00 268 LYS A CA 1
ATOM 2043 C C . LYS A 1 268 ? -5.277 5.272 -12.795 1.00 95.00 268 LYS A C 1
ATOM 2045 O O . LYS A 1 268 ? -6.473 5.002 -12.873 1.00 95.00 268 LYS A O 1
ATOM 2050 N N . SER A 1 269 ? -4.370 4.574 -13.474 1.00 96.62 269 SER A N 1
ATOM 2051 C CA . SER A 1 269 ? -4.739 3.388 -14.250 1.00 96.62 269 SER A CA 1
ATOM 2052 C C . SER A 1 269 ? -5.012 2.192 -13.336 1.00 96.62 269 SER A C 1
ATOM 2054 O O . SER A 1 269 ? -4.303 1.964 -12.359 1.00 96.62 269 SER A O 1
ATOM 2056 N N . ILE A 1 270 ? -5.991 1.372 -13.718 1.00 97.75 270 ILE A N 1
ATOM 2057 C CA . ILE A 1 270 ? -6.245 0.047 -13.125 1.00 97.75 270 ILE A CA 1
ATOM 2058 C C . ILE A 1 270 ? -5.743 -1.114 -13.997 1.00 97.75 270 ILE A C 1
ATOM 2060 O O . ILE A 1 270 ? -5.729 -2.261 -13.568 1.00 97.75 270 ILE A O 1
ATOM 2064 N N . THR A 1 271 ? -5.323 -0.837 -15.230 1.00 97.94 271 THR A N 1
ATOM 2065 C CA . THR A 1 271 ? -4.719 -1.831 -16.139 1.00 97.94 271 THR A CA 1
ATOM 2066 C C . THR A 1 271 ? -3.204 -1.894 -15.943 1.00 97.94 271 THR A C 1
ATOM 2068 O O . THR A 1 271 ? -2.663 -1.101 -15.174 1.00 97.94 271 THR A O 1
ATOM 2071 N N . SER A 1 272 ? -2.495 -2.734 -16.704 1.00 97.25 272 SER A N 1
ATOM 2072 C CA . SER A 1 272 ? -1.023 -2.816 -16.696 1.00 97.25 272 SER A CA 1
ATOM 2073 C C . SER A 1 272 ? -0.305 -1.491 -16.989 1.00 97.25 272 SER A C 1
ATOM 2075 O O . SER A 1 272 ? 0.867 -1.332 -16.642 1.00 97.25 272 SER A O 1
ATOM 2077 N N . ARG A 1 273 ? -1.009 -0.480 -17.525 1.00 97.69 273 ARG A N 1
ATOM 2078 C CA . ARG A 1 273 ? -0.498 0.901 -17.597 1.00 97.69 273 ARG A CA 1
ATOM 2079 C C . ARG A 1 273 ? -0.180 1.488 -16.217 1.00 97.69 273 ARG A C 1
ATOM 2081 O O . ARG A 1 273 ? 0.543 2.474 -16.151 1.00 97.69 273 ARG A O 1
ATOM 2088 N N . SER A 1 274 ? -0.682 0.908 -15.125 1.00 97.62 274 SER A N 1
ATOM 2089 C CA . SER A 1 274 ? -0.361 1.329 -13.757 1.00 97.62 274 SER A CA 1
ATOM 2090 C C . SER A 1 274 ? 1.096 1.093 -13.379 1.00 97.62 274 SER A C 1
ATOM 2092 O O . SER A 1 274 ? 1.622 1.818 -12.541 1.00 97.62 274 SER A O 1
ATOM 2094 N N . ILE A 1 275 ? 1.756 0.141 -14.044 1.00 97.25 275 ILE A N 1
ATOM 2095 C CA . ILE A 1 275 ? 3.182 -0.151 -13.873 1.00 97.25 275 ILE A CA 1
ATOM 2096 C C . ILE A 1 275 ? 4.011 0.179 -15.121 1.00 97.25 275 ILE A C 1
ATOM 2098 O O . ILE A 1 275 ? 5.217 0.375 -15.003 1.00 97.25 275 ILE A O 1
ATOM 2102 N N . SER A 1 276 ? 3.387 0.253 -16.305 1.00 96.69 276 SER A N 1
ATOM 2103 C CA . SER A 1 276 ? 4.081 0.455 -17.582 1.00 96.69 276 SER A CA 1
ATOM 2104 C C . SER A 1 276 ? 3.238 1.250 -18.588 1.00 96.69 276 SER A C 1
ATOM 2106 O O . SER A 1 276 ? 2.462 0.703 -19.370 1.00 96.69 276 SER A O 1
ATOM 2108 N N . HIS A 1 277 ? 3.363 2.570 -18.547 1.00 95.50 277 HIS A N 1
ATOM 2109 C CA . HIS A 1 277 ? 2.610 3.530 -19.346 1.00 95.50 277 HIS A CA 1
ATOM 2110 C C . HIS A 1 277 ? 3.436 4.125 -20.490 1.00 95.50 277 HIS A C 1
ATOM 2112 O O . HIS A 1 277 ? 3.012 4.074 -21.642 1.00 95.50 277 HIS A O 1
ATOM 2118 N N . THR A 1 278 ? 4.584 4.718 -20.160 1.00 93.56 278 THR A N 1
ATOM 2119 C CA . THR A 1 278 ? 5.450 5.454 -21.092 1.00 93.56 278 THR A CA 1
ATOM 2120 C C . THR A 1 278 ? 6.863 5.578 -20.514 1.00 93.56 278 THR A C 1
ATOM 2122 O O . THR A 1 278 ? 7.126 5.091 -19.412 1.00 93.56 278 THR A O 1
ATOM 2125 N N . THR A 1 279 ? 7.760 6.246 -21.233 1.00 93.06 279 THR A N 1
ATOM 2126 C CA . THR A 1 279 ? 9.075 6.672 -20.749 1.00 93.06 279 THR A CA 1
ATOM 2127 C C . THR A 1 279 ? 9.195 8.197 -20.768 1.00 93.06 279 THR A C 1
ATOM 2129 O O . THR A 1 279 ? 8.525 8.875 -21.546 1.00 93.06 279 THR A O 1
ATOM 2132 N N . THR A 1 280 ? 10.055 8.753 -19.917 1.00 92.88 280 THR A N 1
ATOM 2133 C CA . THR A 1 280 ? 10.443 10.175 -19.964 1.00 92.88 280 THR A CA 1
ATOM 2134 C C . THR A 1 280 ? 11.905 10.342 -19.567 1.00 92.88 280 THR A C 1
ATOM 2136 O O . THR A 1 280 ? 12.471 9.453 -18.932 1.00 92.88 280 THR A O 1
ATOM 2139 N N . ALA A 1 281 ? 12.503 11.483 -19.919 1.00 92.00 281 ALA A N 1
ATOM 2140 C CA . ALA A 1 281 ? 13.860 11.839 -19.519 1.00 92.00 281 ALA A CA 1
ATOM 2141 C C . ALA A 1 281 ? 14.016 11.831 -17.993 1.00 92.00 281 ALA A C 1
ATOM 2143 O O . ALA A 1 281 ? 13.149 12.329 -17.272 1.00 92.00 281 ALA A O 1
ATOM 2144 N N . CYS A 1 282 ? 15.133 11.299 -17.504 1.00 91.06 282 CYS A N 1
ATOM 2145 C CA . CYS A 1 282 ? 15.351 11.092 -16.072 1.00 91.06 282 CYS A CA 1
ATOM 2146 C C . CYS A 1 282 ? 15.563 12.380 -15.289 1.00 91.06 282 CYS A C 1
ATOM 2148 O O . CYS A 1 282 ? 15.364 12.388 -14.084 1.00 91.06 282 CYS A O 1
ATOM 2150 N N . THR A 1 283 ? 15.888 13.483 -15.961 1.00 91.81 283 THR A N 1
ATOM 2151 C CA . THR A 1 283 ? 15.950 14.819 -15.355 1.00 91.81 283 THR A CA 1
ATOM 2152 C C . THR A 1 283 ? 14.570 15.383 -15.012 1.00 91.81 283 THR A C 1
ATOM 2154 O O . THR A 1 283 ? 14.465 16.325 -14.223 1.00 91.81 283 THR A O 1
ATOM 2157 N N . HIS A 1 284 ? 13.494 14.839 -15.591 1.00 93.06 284 HIS A N 1
ATOM 2158 C CA . HIS A 1 284 ? 12.147 15.354 -15.386 1.00 93.06 284 HIS A CA 1
ATOM 2159 C C . HIS A 1 284 ? 11.602 14.960 -14.015 1.00 93.06 284 HIS A C 1
ATOM 2161 O O . HIS A 1 284 ? 11.686 13.809 -13.603 1.00 93.06 284 HIS A O 1
ATOM 2167 N N . LYS A 1 285 ? 10.953 15.918 -13.348 1.00 93.81 285 LYS A N 1
ATOM 2168 C CA . LYS A 1 285 ? 10.146 15.695 -12.134 1.00 93.81 285 LYS A CA 1
ATOM 2169 C C . LYS A 1 285 ? 8.645 15.650 -12.427 1.00 93.81 285 LYS A C 1
ATOM 2171 O O . LYS A 1 285 ? 7.846 15.381 -11.539 1.00 93.81 285 LYS A O 1
ATOM 2176 N N . ALA A 1 286 ? 8.252 15.928 -13.665 1.00 93.25 286 ALA A N 1
ATOM 2177 C CA . ALA A 1 286 ? 6.873 15.874 -14.114 1.00 93.25 286 ALA A CA 1
ATOM 2178 C C . ALA A 1 286 ? 6.797 15.590 -15.621 1.00 93.25 286 ALA A C 1
ATOM 2180 O O . ALA A 1 286 ? 7.742 15.872 -16.359 1.00 93.25 286 ALA A O 1
ATOM 2181 N N . VAL A 1 287 ? 5.664 15.065 -16.083 1.00 91.44 287 VAL A N 1
ATOM 2182 C CA . VAL A 1 287 ? 5.342 14.923 -17.508 1.00 91.44 287 VAL A CA 1
ATOM 2183 C C . VAL A 1 287 ? 4.375 16.029 -17.911 1.00 91.44 287 VAL A C 1
ATOM 2185 O O . VAL A 1 287 ? 3.277 16.133 -17.365 1.00 91.44 287 VAL A O 1
ATOM 2188 N N . GLN A 1 288 ? 4.787 16.847 -18.881 1.00 89.44 288 GLN A N 1
ATOM 2189 C CA . GLN A 1 288 ? 3.937 17.874 -19.483 1.00 89.44 288 GLN A CA 1
ATOM 2190 C C . GLN A 1 288 ? 2.974 17.218 -20.475 1.00 89.44 288 GLN A C 1
ATOM 2192 O O . GLN A 1 288 ? 3.412 16.582 -21.434 1.00 89.44 288 GLN A O 1
ATOM 2197 N N . LEU A 1 289 ? 1.671 17.371 -20.249 1.00 86.69 289 LEU A N 1
ATOM 2198 C CA . LEU A 1 289 ? 0.632 16.937 -21.190 1.00 86.69 289 LEU A CA 1
ATOM 2199 C C . LEU A 1 289 ? 0.169 18.081 -22.098 1.00 86.69 289 LEU A C 1
ATOM 2201 O O . LEU A 1 289 ? -0.291 17.845 -23.212 1.00 86.69 289 LEU A O 1
ATOM 2205 N N . SER A 1 290 ? 0.284 19.319 -21.620 1.00 88.06 290 SER A N 1
ATOM 2206 C CA . SER A 1 290 ? -0.000 20.544 -22.368 1.00 88.06 290 SER A CA 1
ATOM 2207 C C . SER A 1 290 ? 0.780 21.714 -21.757 1.00 88.06 290 SER A C 1
ATOM 2209 O O . SER A 1 290 ? 1.487 21.540 -20.770 1.00 88.06 290 SER A O 1
ATOM 2211 N N . ALA A 1 291 ? 0.620 22.925 -22.300 1.00 84.81 291 ALA A N 1
ATOM 2212 C CA . ALA A 1 291 ? 1.242 24.133 -21.747 1.00 84.81 291 ALA A CA 1
ATOM 2213 C C . ALA A 1 291 ? 0.780 24.487 -20.316 1.00 84.81 291 ALA A C 1
ATOM 2215 O O . ALA A 1 291 ? 1.430 25.285 -19.649 1.00 84.81 291 ALA A O 1
ATOM 2216 N N . THR A 1 292 ? -0.343 23.928 -19.852 1.00 86.38 292 THR A N 1
ATOM 2217 C CA . THR A 1 292 ? -0.943 24.236 -18.541 1.00 86.38 292 THR A CA 1
ATOM 2218 C C . THR A 1 292 ? -1.127 23.012 -17.649 1.00 86.38 292 THR A C 1
ATOM 2220 O O . THR A 1 292 ? -1.514 23.162 -16.492 1.00 86.38 292 THR A O 1
ATOM 2223 N N . VAL A 1 293 ? -0.863 21.804 -18.158 1.00 86.94 293 VAL A N 1
ATOM 2224 C CA . VAL A 1 293 ? -1.096 20.549 -17.436 1.00 86.94 293 VAL A CA 1
ATOM 2225 C C . VAL A 1 293 ? 0.203 19.768 -17.314 1.00 86.94 293 VAL A C 1
ATOM 2227 O O . VAL A 1 293 ? 0.763 19.294 -18.303 1.00 86.94 293 VAL A O 1
ATOM 2230 N N . SER A 1 294 ? 0.621 19.582 -16.065 1.00 90.25 294 SER A N 1
ATOM 2231 C CA . SER A 1 294 ? 1.822 18.857 -15.671 1.00 90.25 294 SER A CA 1
ATOM 2232 C C . SER A 1 294 ? 1.463 17.811 -14.622 1.00 90.25 294 SER A C 1
ATOM 2234 O O . SER A 1 294 ? 0.826 18.136 -13.622 1.00 90.25 294 SER A O 1
ATOM 2236 N N . ILE A 1 295 ? 1.883 16.567 -14.839 1.00 92.06 295 ILE A N 1
ATOM 2237 C CA . ILE A 1 295 ? 1.663 15.453 -13.911 1.00 92.06 295 ILE A CA 1
ATOM 2238 C C . ILE A 1 295 ? 2.971 15.139 -13.195 1.00 92.06 295 ILE A C 1
ATOM 2240 O O . ILE A 1 295 ? 3.971 14.845 -13.848 1.00 92.06 295 ILE A O 1
ATOM 2244 N N . ASN A 1 296 ? 2.967 15.174 -11.864 1.00 94.25 296 ASN A N 1
ATOM 2245 C CA . ASN A 1 296 ? 4.160 14.914 -11.059 1.00 94.25 296 ASN A CA 1
ATOM 2246 C C . ASN A 1 296 ? 4.651 13.466 -11.200 1.00 94.25 296 ASN A C 1
ATOM 2248 O O . ASN A 1 296 ? 3.858 12.532 -11.330 1.00 94.25 296 ASN A O 1
ATOM 2252 N N . LEU A 1 297 ? 5.972 13.298 -11.131 1.00 94.94 297 LEU A N 1
ATOM 2253 C CA . LEU A 1 297 ? 6.656 12.010 -11.096 1.00 94.94 297 LEU A CA 1
ATOM 2254 C C . LEU A 1 297 ? 7.080 11.702 -9.668 1.00 94.94 297 LEU A C 1
ATOM 2256 O O . LEU A 1 297 ? 7.766 12.503 -9.048 1.00 94.94 297 LEU A O 1
ATOM 2260 N N . GLY A 1 298 ? 6.684 10.549 -9.150 1.00 95.56 298 GLY A N 1
ATOM 2261 C CA . GLY A 1 298 ? 7.048 10.093 -7.815 1.00 95.56 298 GLY A CA 1
ATOM 2262 C C . GLY A 1 298 ? 7.430 8.622 -7.812 1.00 95.56 298 GLY A C 1
ATOM 2263 O O . GLY A 1 298 ? 7.894 8.070 -8.814 1.00 95.56 298 GLY A O 1
ATOM 2264 N N . ILE A 1 299 ? 7.202 7.976 -6.676 1.00 97.31 299 ILE A N 1
ATOM 2265 C CA . ILE A 1 299 ? 7.465 6.555 -6.481 1.00 97.31 299 ILE A CA 1
ATOM 2266 C C . ILE A 1 299 ? 6.288 5.907 -5.749 1.00 97.31 299 ILE A C 1
ATOM 2268 O O . ILE A 1 299 ? 5.604 6.560 -4.958 1.00 97.31 299 ILE A O 1
ATOM 2272 N N . LEU A 1 300 ? 6.030 4.627 -6.027 1.00 98.12 300 LEU A N 1
ATOM 2273 C CA . LEU A 1 300 ? 5.081 3.832 -5.251 1.00 98.12 300 LEU A CA 1
ATOM 2274 C C . LEU A 1 300 ? 5.821 3.138 -4.110 1.00 98.12 300 LEU A C 1
ATOM 2276 O O . LEU A 1 300 ? 6.706 2.318 -4.349 1.00 98.12 300 LEU A O 1
ATOM 2280 N N . CYS A 1 301 ? 5.420 3.434 -2.884 1.00 98.00 301 CYS A N 1
ATOM 2281 C CA . CYS A 1 301 ? 5.943 2.830 -1.671 1.00 98.00 301 CYS A CA 1
ATOM 2282 C C . CYS A 1 301 ? 5.052 1.677 -1.222 1.00 98.00 301 CYS A C 1
ATOM 2284 O O . CYS A 1 301 ? 3.826 1.787 -1.237 1.00 98.00 301 CYS A O 1
ATOM 2286 N N . VAL A 1 302 ? 5.677 0.574 -0.817 1.00 98.06 302 VAL A N 1
ATOM 2287 C CA . VAL A 1 302 ? 5.033 -0.700 -0.493 1.00 98.06 302 VAL A CA 1
ATOM 2288 C C . VAL A 1 302 ? 5.492 -1.167 0.882 1.00 98.06 302 VAL A C 1
ATOM 2290 O O . VAL A 1 302 ? 6.688 -1.373 1.110 1.00 98.06 302 VAL A O 1
ATOM 2293 N N . GLU A 1 303 ? 4.542 -1.362 1.791 1.00 96.31 303 GLU A N 1
ATOM 2294 C CA . GLU A 1 303 ? 4.811 -1.916 3.118 1.00 96.31 303 GLU A CA 1
ATOM 2295 C C . GLU A 1 303 ? 5.348 -3.351 3.014 1.00 96.31 303 GLU A C 1
ATOM 2297 O O . GLU A 1 303 ? 4.900 -4.144 2.174 1.00 96.31 303 GLU A O 1
ATOM 2302 N N . GLN A 1 304 ? 6.311 -3.683 3.876 1.00 93.31 304 GLN A N 1
ATOM 2303 C CA . GLN A 1 304 ? 6.994 -4.978 3.914 1.00 93.31 304 GLN A CA 1
ATOM 2304 C C . GLN A 1 304 ? 6.407 -5.945 4.930 1.00 93.31 304 GLN A C 1
ATOM 2306 O O . GLN A 1 304 ? 5.927 -5.523 6.002 1.00 93.31 304 GLN A O 1
#

Organism: NCBI:txid1193053

Foldseek 3Di:
DDAPPVRHDDLVVDWAPFFQDQDFAKAFACADLRRDHADLDDQAQGGSQNVLPDLDQDDPNTGGKTFIATRRGGHSSNRGFGIDTSVDQWDQGPVRDIHGYDHDDDDDPDPDQAWEKAWAPAFDFLQQVFQVSQQVVLQVRQDPLDPPAFRKGFLADWPPAAAQDADFQPRPPGHPYQAAAQHWYAYSNSPHTFAGHHRSRHDQLVVHWTPFFNDDPAWAKEFHCADLRRGRPPDLQAFADDDDPPDPDPDRRGSRHQDHKHFIATRRGRHSSNRGVDIDGRPDQWDDPDPPDTHGYTTMMIGD

Sequence (304 aa):
MTTNSVGLFDFTNENLTNPFTSTFVNIWTGLNPDWTTRGVNVRTDQGNCIGWYFDIGEYANIVYAGTFGVANMINSHAIFDNFATCDSTAGVTSQGTAAPLSILCVGQKVQRNYKFVFVTPTAHNGDWGGVSGADAYCQANIPASIVGSGPYKAMLVAPTRRQATVNPNVGDGQIDWVFKPNTEYRRADGITKVMTTNSKGLFDFSKGSLTNSFEGSVDAYIWTGLYSDWRTVATYSEMCHDVPRFGLTTDTSGWEGNGNSGRLGNTKSITSRSISHTTTACTHKAVQLSATVSINLGILCVEQ

Solvent-accessible surface area (backbone atoms only — not comparable to full-atom values): 15906 Å² total; per-residue (Å²): 120,77,54,50,100,86,70,50,69,63,51,91,84,46,61,44,85,62,40,85,37,90,57,82,34,27,23,58,56,24,32,42,66,83,70,47,70,40,50,61,75,50,83,39,73,66,10,22,18,56,69,65,75,48,62,54,32,66,58,97,94,36,50,32,9,22,24,21,6,35,26,50,36,36,48,40,40,30,47,27,55,38,52,33,42,33,55,52,63,52,34,56,39,84,86,73,49,72,27,49,50,47,73,78,87,76,89,75,87,68,84,65,88,53,38,47,30,40,64,47,92,63,63,40,46,36,50,36,65,20,60,67,37,36,15,51,50,32,60,76,57,64,58,86,73,52,76,84,79,64,62,37,32,36,54,45,38,21,54,101,64,18,24,51,14,73,48,75,72,63,41,42,82,58,30,79,56,53,54,56,50,66,34,35,32,20,30,56,82,74,71,53,54,23,44,60,24,38,86,60,22,45,70,62,53,92,80,48,59,44,77,33,33,65,34,88,88,60,76,37,32,23,49,19,16,28,41,58,42,48,20,45,55,89,55,65,60,34,30,3,27,67,66,60,99,84,58,91,67,91,76,41,65,33,18,47,37,66,19,64,15,26,21,22,7,30,27,64,35,35,48,39,36,33,41,32,61,53,71,46,53,8,74,42,35,50,51,74,81,50,100,87,42,71,31,36,20,26,40,39,25,28,43,99

Mean predicted aligned error: 12.25 Å